Protein AF-A0AAD3HDW8-F1 (afdb_monomer_lite)

Sequence (325 aa):
MPLKMIGFLRASLIMYSSLLLFEATYLYNNRYEEQATNTLLMNQLEFVHITKTGGSAIEKVGAQHGILWGSCHWSNFTKLAAKIGLSKVGFGVGCNTPDFEYYNPKHILRSPWHNPPKFLKKYVKNSQNPYTNAELFAVIRNPYARIISEYYCPWAGFQAKYKKDIQRDKDPNDPVNLNLWAQKLVSTVKNATKEYKMRTKNGALTIEQIKSEYILAFNNFINQVEYVFDGDEVVIQHLIHYEDLGKEFDLLMKKFGINATLPSKKDSGVYTDKERKLTYRDLDSKTIKMINDFAQPDFEKFGYRMVEDTFGDEYSLRSTFITEL

Organism: NCBI:txid426638

pLDDT: mean 78.26, std 18.09, range [37.56, 98.62]

Structure (mmCIF, N/CA/C/O backbone):
data_AF-A0AAD3HDW8-F1
#
_entry.id   AF-A0AAD3HDW8-F1
#
loop_
_atom_site.group_PDB
_atom_site.id
_atom_site.type_symbol
_atom_site.label_atom_id
_atom_site.label_alt_id
_atom_site.label_comp_id
_atom_site.label_asym_id
_atom_site.label_entity_id
_atom_site.label_seq_id
_atom_site.pdbx_PDB_ins_code
_atom_site.Cartn_x
_atom_site.Cartn_y
_atom_site.Cartn_z
_atom_site.occupancy
_atom_site.B_iso_or_equiv
_atom_site.auth_seq_id
_atom_site.auth_comp_id
_atom_site.auth_asym_id
_atom_site.auth_atom_id
_atom_site.pdbx_PDB_model_num
ATOM 1 N N . MET A 1 1 ? -30.664 -30.544 80.534 1.00 55.28 1 MET A N 1
ATOM 2 C CA . MET A 1 1 ? -30.058 -29.637 79.529 1.00 55.28 1 MET A CA 1
ATOM 3 C C . MET A 1 1 ? -30.815 -29.797 78.218 1.00 55.28 1 MET A C 1
ATOM 5 O O . MET A 1 1 ? -31.019 -30.938 77.822 1.00 55.28 1 MET A O 1
ATOM 9 N N . PRO A 1 2 ? -31.370 -28.727 77.625 1.00 55.50 2 PRO A N 1
ATOM 10 C CA . PRO A 1 2 ? -32.588 -28.870 76.837 1.00 55.50 2 PRO A CA 1
ATOM 11 C C . PRO A 1 2 ? -32.329 -29.075 75.337 1.00 55.50 2 PRO A C 1
ATOM 13 O O . PRO A 1 2 ? -31.581 -28.326 74.713 1.00 55.50 2 PRO A O 1
ATOM 16 N N . LEU A 1 3 ? -33.082 -30.010 74.741 1.00 52.97 3 LEU A N 1
ATOM 17 C CA . LEU A 1 3 ? -33.224 -30.239 73.292 1.00 52.97 3 LEU A CA 1
ATOM 18 C C . LEU A 1 3 ? -33.563 -28.968 72.478 1.00 52.97 3 LEU A C 1
ATOM 20 O O . LEU A 1 3 ? -33.374 -28.948 71.264 1.00 52.97 3 LEU A O 1
ATOM 24 N N . LYS A 1 4 ? -34.028 -27.888 73.125 1.00 50.09 4 LYS A N 1
ATOM 25 C CA . LYS A 1 4 ? -34.341 -26.602 72.477 1.00 50.09 4 LYS A CA 1
ATOM 26 C C . LYS A 1 4 ? -33.110 -25.873 71.911 1.00 50.09 4 LYS A C 1
ATOM 28 O O . LYS A 1 4 ? -33.265 -25.115 70.960 1.00 50.09 4 LYS A O 1
ATOM 33 N N . MET A 1 5 ? -31.900 -26.126 72.423 1.00 54.38 5 MET A N 1
ATOM 34 C CA . MET A 1 5 ? -30.669 -25.520 71.876 1.00 54.38 5 MET A CA 1
ATOM 35 C C . MET A 1 5 ? -30.268 -26.104 70.511 1.00 54.38 5 MET A C 1
ATOM 37 O O . MET A 1 5 ? -29.708 -25.396 69.677 1.00 54.38 5 MET A O 1
ATOM 41 N N . ILE A 1 6 ? -30.593 -27.375 70.250 1.00 56.94 6 ILE A N 1
ATOM 42 C CA . ILE A 1 6 ? -30.214 -28.069 69.006 1.00 56.94 6 ILE A CA 1
ATOM 43 C C . ILE A 1 6 ? -31.005 -27.518 67.809 1.00 56.94 6 ILE A C 1
ATOM 45 O O . ILE A 1 6 ? -30.457 -27.379 66.717 1.00 56.94 6 ILE A O 1
ATOM 49 N N . GLY A 1 7 ? -32.276 -27.151 68.016 1.00 55.66 7 GLY A N 1
ATOM 50 C CA . GLY A 1 7 ? -33.108 -26.530 66.979 1.00 55.66 7 GLY A CA 1
ATOM 51 C C . GLY A 1 7 ? -32.585 -25.158 66.541 1.00 55.66 7 GLY A C 1
ATOM 52 O O . GLY A 1 7 ? -32.516 -24.884 65.345 1.00 55.66 7 GLY A O 1
ATOM 53 N N . PHE A 1 8 ? -32.139 -24.338 67.497 1.00 58.25 8 PHE A N 1
ATOM 54 C CA . PHE A 1 8 ? -31.555 -23.021 67.218 1.00 58.25 8 PHE A CA 1
ATOM 55 C C . PHE A 1 8 ? -30.226 -23.124 66.461 1.00 58.25 8 PHE A C 1
ATOM 57 O O . PHE A 1 8 ? -30.023 -22.414 65.481 1.00 58.25 8 PHE A O 1
ATOM 64 N N . LEU A 1 9 ? -29.352 -24.059 66.850 1.00 57.09 9 LEU A N 1
ATOM 65 C CA . LEU A 1 9 ? -28.083 -24.288 66.153 1.00 57.09 9 LEU A CA 1
ATOM 66 C C . LEU A 1 9 ? -28.290 -24.773 64.711 1.00 57.09 9 LEU A C 1
ATOM 68 O O . LEU A 1 9 ? -27.578 -24.323 63.818 1.00 57.09 9 LEU A O 1
ATOM 72 N N . ARG A 1 10 ? -29.289 -25.632 64.456 1.00 60.28 10 ARG A N 1
ATOM 73 C CA . ARG A 1 10 ? -29.627 -26.086 63.094 1.00 60.28 10 ARG A CA 1
ATOM 74 C C . ARG A 1 10 ? -30.189 -24.963 62.221 1.00 60.28 10 ARG A C 1
ATOM 76 O O . ARG A 1 10 ? -29.784 -24.852 61.069 1.00 60.28 10 ARG A O 1
ATOM 83 N N . ALA A 1 11 ? -31.075 -24.124 62.758 1.00 61.00 11 ALA A N 1
ATOM 84 C CA . ALA A 1 11 ? -31.624 -22.983 62.023 1.00 61.00 11 ALA A CA 1
ATOM 85 C C . ALA A 1 11 ? -30.538 -21.951 61.671 1.00 61.00 11 ALA A C 1
ATOM 87 O O . ALA A 1 11 ? -30.481 -21.478 60.536 1.00 61.00 11 ALA A O 1
ATOM 88 N N . SER A 1 12 ? -29.625 -21.671 62.608 1.00 64.69 12 SER A N 1
ATOM 89 C CA . SER A 1 12 ? -28.474 -20.803 62.351 1.00 64.69 12 SER A CA 1
ATOM 90 C C . SER A 1 12 ? -27.538 -21.393 61.295 1.00 64.69 12 SER A C 1
ATOM 92 O O . SER A 1 12 ? -27.143 -20.676 60.382 1.00 64.69 12 SER A O 1
ATOM 94 N N . LEU A 1 13 ? -27.230 -22.696 61.345 1.00 65.88 13 LEU A N 1
ATOM 95 C CA . LEU A 1 13 ? -26.360 -23.336 60.348 1.00 65.88 13 LEU A CA 1
ATOM 96 C C . LEU A 1 13 ? -26.944 -23.256 58.926 1.00 65.88 13 LEU A C 1
ATOM 98 O O . LEU A 1 13 ? -26.216 -22.985 57.973 1.00 65.88 13 LEU A O 1
ATOM 102 N N . ILE A 1 14 ? -28.261 -23.450 58.788 1.00 71.00 14 ILE A N 1
ATOM 103 C CA . ILE A 1 14 ? -28.960 -23.364 57.497 1.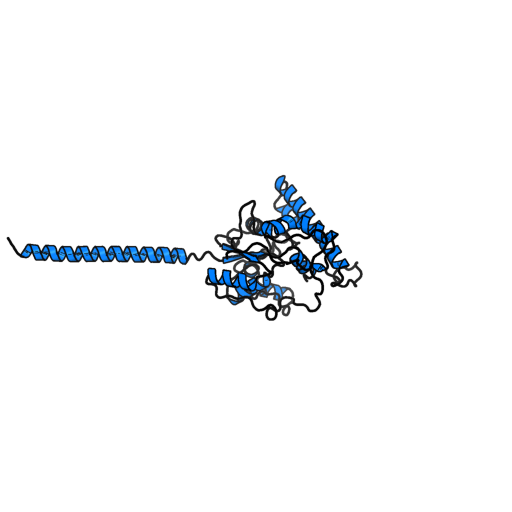00 71.00 14 ILE A CA 1
ATOM 104 C C . ILE A 1 14 ? -28.916 -21.929 56.956 1.00 71.00 14 ILE A C 1
ATOM 106 O O . ILE A 1 14 ? -28.595 -21.737 55.781 1.00 71.00 14 ILE A O 1
ATOM 110 N N . MET A 1 15 ? -29.150 -20.919 57.802 1.00 67.06 15 MET A N 1
ATOM 111 C CA . MET A 1 15 ? -29.029 -19.515 57.389 1.00 67.06 15 MET A CA 1
ATOM 112 C C . MET A 1 15 ? -27.604 -19.155 56.962 1.00 67.06 15 MET A C 1
ATOM 114 O O . MET A 1 15 ? -27.434 -18.573 55.894 1.00 67.06 15 MET A O 1
ATOM 118 N N . TYR A 1 16 ? -26.583 -19.556 57.725 1.00 70.81 16 TYR A N 1
ATOM 119 C CA . TYR A 1 16 ? -25.186 -19.303 57.356 1.00 70.81 16 TYR A CA 1
ATOM 120 C C . TYR A 1 16 ? -24.798 -19.997 56.044 1.00 70.81 16 TYR A C 1
ATOM 122 O O . TYR A 1 16 ? -24.150 -19.385 55.200 1.00 70.81 16 TYR A O 1
ATOM 130 N N . SER A 1 17 ? -25.243 -21.238 55.822 1.00 72.75 17 SER A N 1
ATOM 131 C CA . SER A 1 17 ? -24.981 -21.945 54.559 1.00 72.75 17 SER A CA 1
ATOM 132 C C . SER A 1 17 ? -25.657 -21.280 53.354 1.00 72.75 17 SER A C 1
ATOM 134 O O . SER A 1 17 ? -25.062 -21.197 52.282 1.00 72.75 17 SER A O 1
ATOM 136 N N . SER A 1 18 ? -26.866 -20.742 53.544 1.00 72.75 18 SER A N 1
ATOM 137 C CA . SER A 1 18 ? -27.616 -20.047 52.492 1.00 72.75 18 SER A CA 1
ATOM 138 C C . SER A 1 18 ? -26.984 -18.697 52.149 1.00 72.75 18 SER A C 1
ATOM 140 O O . SER A 1 18 ? -26.923 -18.331 50.978 1.00 72.75 18 SER A O 1
ATOM 142 N N . LEU A 1 19 ? -26.463 -17.981 53.153 1.00 78.00 19 LEU A N 1
ATOM 143 C CA . LEU A 1 19 ? -25.766 -16.710 52.960 1.00 78.00 19 LEU A CA 1
ATOM 144 C C . LEU A 1 19 ? -24.450 -16.902 52.188 1.00 78.00 19 LEU A C 1
ATOM 146 O O . LEU A 1 19 ? -24.184 -16.172 51.240 1.00 78.00 19 LEU A O 1
ATOM 150 N N . LEU A 1 20 ? -23.679 -17.941 52.532 1.00 78.12 20 LEU A N 1
ATOM 151 C CA . LEU A 1 20 ? -22.437 -18.286 51.832 1.00 78.12 20 LEU A CA 1
ATOM 152 C C . LEU A 1 20 ? -22.683 -18.710 50.378 1.00 78.12 20 LEU A C 1
ATOM 154 O O . LEU A 1 20 ? -21.920 -18.336 49.491 1.00 78.12 20 LEU A O 1
ATOM 158 N N . LEU A 1 21 ? -23.757 -19.463 50.113 1.00 76.88 21 LEU A N 1
ATOM 159 C CA . LEU A 1 21 ? -24.156 -19.816 48.747 1.00 76.88 21 LEU A CA 1
ATOM 160 C C . LEU A 1 21 ? -24.576 -18.581 47.943 1.00 76.88 21 LEU A C 1
ATOM 162 O O . LEU A 1 21 ? -24.207 -18.465 46.774 1.00 76.88 21 LEU A O 1
ATOM 166 N N . PHE A 1 22 ? -25.304 -17.647 48.559 1.00 79.88 22 PHE A N 1
ATOM 167 C CA . PHE A 1 22 ? -25.700 -16.398 47.911 1.00 79.88 22 PHE A CA 1
ATOM 168 C C . PHE A 1 22 ? -24.485 -15.523 47.574 1.00 79.88 22 PHE A C 1
ATOM 170 O O . PHE A 1 22 ? -24.353 -15.096 46.430 1.00 79.88 22 PHE A O 1
ATOM 177 N N . GLU A 1 23 ? -23.558 -15.325 48.516 1.00 80.38 23 GLU A N 1
ATOM 178 C CA . GLU A 1 23 ? -22.317 -14.575 48.277 1.00 80.38 23 GLU A CA 1
ATOM 179 C C . GLU A 1 23 ? -21.440 -15.237 47.208 1.00 80.38 23 GLU A C 1
ATOM 181 O O . GLU A 1 23 ? -20.950 -14.555 46.310 1.00 80.38 23 GLU A O 1
ATOM 186 N N . ALA A 1 24 ? -21.285 -16.564 47.242 1.00 77.12 24 ALA A N 1
ATOM 187 C CA . ALA A 1 24 ? -20.518 -17.290 46.233 1.00 77.12 24 ALA A CA 1
ATOM 188 C C . ALA A 1 24 ? -21.143 -17.169 44.833 1.00 77.12 24 ALA A C 1
ATOM 190 O O . ALA A 1 24 ? -20.424 -16.957 43.858 1.00 77.12 24 ALA A O 1
ATOM 191 N N . THR A 1 25 ? -22.474 -17.249 44.733 1.00 75.94 25 THR A N 1
ATOM 192 C CA . THR A 1 25 ? -23.201 -17.096 43.460 1.00 75.94 25 THR A CA 1
ATOM 193 C C . THR A 1 25 ? -23.122 -15.657 42.948 1.00 75.94 25 THR A C 1
ATOM 195 O O . THR A 1 25 ? -22.894 -15.438 41.762 1.00 75.94 25 THR A O 1
ATOM 198 N N . TYR A 1 26 ? -23.242 -14.670 43.838 1.00 73.94 26 TYR A N 1
ATOM 199 C CA . TYR A 1 26 ? -23.108 -13.250 43.511 1.00 73.94 26 TYR A CA 1
ATOM 200 C C . TYR A 1 26 ? -21.696 -12.909 43.012 1.00 73.94 26 TYR A C 1
ATOM 202 O O . TYR A 1 26 ? -21.540 -12.276 41.970 1.00 73.94 26 TYR A O 1
ATOM 210 N N . LEU A 1 27 ? -20.655 -13.392 43.698 1.00 74.50 27 LEU A N 1
ATOM 211 C CA . LEU A 1 27 ? -19.263 -13.207 43.280 1.00 74.50 27 LEU A CA 1
ATOM 212 C C . LEU A 1 27 ? -18.941 -13.948 41.977 1.00 74.50 27 LEU A C 1
ATOM 214 O O . LEU A 1 27 ? -18.169 -13.435 41.169 1.00 74.50 27 LEU A O 1
ATOM 218 N N . TYR A 1 28 ? -19.514 -15.135 41.765 1.00 71.94 28 TYR A N 1
ATOM 219 C CA . TYR A 1 28 ? -19.362 -15.882 40.517 1.00 71.94 28 TYR A CA 1
ATOM 220 C C . TYR A 1 28 ? -19.999 -15.136 39.340 1.00 71.94 28 TYR A C 1
ATOM 222 O O . TYR A 1 28 ? -19.337 -14.935 38.325 1.00 71.94 28 TYR A O 1
ATOM 230 N N . ASN A 1 29 ? -21.235 -14.655 39.503 1.00 71.12 29 ASN A N 1
ATOM 231 C CA . ASN A 1 29 ? -21.948 -13.906 38.469 1.00 71.12 29 ASN A CA 1
ATOM 232 C C . ASN A 1 29 ? -21.262 -12.573 38.147 1.00 71.12 29 ASN A C 1
ATOM 234 O O . ASN A 1 29 ? -21.059 -12.288 36.973 1.00 71.12 29 ASN A O 1
ATOM 238 N N . ASN A 1 30 ? -20.806 -11.812 39.150 1.00 69.00 30 ASN A N 1
ATOM 239 C CA . ASN A 1 30 ? -20.069 -10.564 38.911 1.00 69.00 30 ASN A CA 1
ATOM 240 C C . ASN A 1 30 ? -18.751 -10.803 38.169 1.00 69.00 30 ASN A C 1
ATOM 242 O O . ASN A 1 30 ? -18.392 -10.027 37.293 1.00 69.00 30 ASN A O 1
ATOM 246 N N . ARG A 1 31 ? -18.035 -11.892 38.477 1.00 66.56 31 ARG A N 1
ATOM 247 C CA . ARG A 1 31 ? -16.787 -12.236 37.781 1.00 66.56 31 ARG A CA 1
ATOM 248 C C . ARG A 1 31 ? -17.048 -12.684 36.338 1.00 66.56 31 ARG A C 1
ATOM 250 O O . ARG A 1 31 ? -16.235 -12.404 35.462 1.00 66.56 31 ARG A O 1
ATOM 257 N N . TYR A 1 32 ? -18.183 -13.340 36.089 1.00 59.75 32 TYR A N 1
ATOM 258 C CA . TYR A 1 32 ? -18.634 -13.711 34.746 1.00 59.75 32 TYR A CA 1
ATOM 259 C C . TYR A 1 32 ? -19.100 -12.494 33.942 1.00 59.75 32 TYR A C 1
ATOM 261 O O . TYR A 1 32 ? -18.787 -12.404 32.762 1.00 59.75 32 TYR A O 1
ATOM 269 N N . GLU A 1 33 ? -19.792 -11.537 34.563 1.00 55.09 33 GLU A N 1
ATOM 270 C CA . GLU A 1 33 ? -20.159 -10.264 33.936 1.00 55.09 33 GLU A CA 1
ATOM 271 C C . GLU A 1 33 ? -18.934 -9.383 33.677 1.00 55.09 33 GLU A C 1
ATOM 273 O O . GLU A 1 33 ? -18.846 -8.785 32.613 1.00 55.09 33 GLU A O 1
ATOM 278 N N . GLU A 1 34 ? -17.949 -9.345 34.577 1.00 52.62 34 GLU A N 1
ATOM 279 C CA . GLU A 1 34 ? -16.675 -8.635 34.389 1.00 52.62 34 GLU A CA 1
ATOM 280 C C . GLU A 1 34 ? -15.809 -9.285 33.295 1.00 52.62 34 GLU A C 1
ATOM 282 O O . GLU A 1 34 ? -15.197 -8.591 32.483 1.00 52.62 34 GLU A O 1
ATOM 287 N N . GLN A 1 35 ? -15.795 -10.621 33.198 1.00 51.00 35 GLN A N 1
ATOM 288 C CA . GLN A 1 35 ? -15.182 -11.315 32.061 1.00 51.00 35 GLN A CA 1
ATOM 289 C C . GLN A 1 35 ? -15.973 -11.100 30.771 1.00 51.00 35 GLN A C 1
ATOM 291 O O . GLN A 1 35 ? -15.364 -10.842 29.740 1.00 51.00 35 GLN A O 1
ATOM 296 N N . ALA A 1 36 ? -17.305 -11.143 30.798 1.00 49.53 36 ALA A N 1
ATOM 297 C CA . ALA A 1 36 ? -18.137 -10.919 29.620 1.00 49.53 36 ALA A CA 1
ATOM 298 C C . ALA A 1 36 ? -18.059 -9.466 29.132 1.00 49.53 36 ALA A C 1
ATOM 300 O O . ALA A 1 36 ? -18.026 -9.249 27.929 1.00 49.53 36 ALA A O 1
ATOM 301 N N . THR A 1 37 ? -17.953 -8.481 30.027 1.00 46.25 37 THR A N 1
ATOM 302 C CA . THR A 1 37 ? -17.751 -7.060 29.690 1.00 46.25 37 THR A CA 1
ATOM 303 C C . THR A 1 37 ? -16.329 -6.778 29.207 1.00 46.25 37 THR A C 1
ATOM 305 O O . THR A 1 37 ? -16.173 -6.035 28.243 1.00 46.25 37 THR A O 1
ATOM 308 N N . ASN A 1 38 ? -15.305 -7.448 29.752 1.00 45.94 38 ASN A N 1
ATOM 309 C CA . ASN A 1 38 ? -13.953 -7.435 29.172 1.00 45.94 38 ASN A CA 1
ATOM 310 C C . ASN A 1 38 ? -13.864 -8.183 27.829 1.00 45.94 38 ASN A C 1
ATOM 312 O O . ASN A 1 38 ? -13.010 -7.860 27.014 1.00 45.94 38 ASN A O 1
ATOM 316 N N . THR A 1 39 ? -14.757 -9.142 27.568 1.00 42.56 39 THR A N 1
ATOM 317 C CA . THR A 1 39 ? -14.875 -9.826 26.266 1.00 42.56 39 THR A CA 1
ATOM 318 C C . THR A 1 39 ? -15.761 -9.037 25.283 1.00 42.56 39 THR A C 1
ATOM 320 O O . THR A 1 39 ? -15.617 -9.183 24.076 1.00 42.56 39 THR A O 1
ATOM 323 N N . LEU A 1 40 ? -16.661 -8.176 25.781 1.00 43.94 40 LEU A N 1
ATOM 324 C CA . LEU A 1 40 ? -17.511 -7.246 25.014 1.00 43.94 40 LEU A CA 1
ATOM 325 C C . LEU A 1 40 ? -16.825 -5.907 24.713 1.00 43.94 40 LEU A C 1
ATOM 327 O O . LEU A 1 40 ? -17.251 -5.214 23.792 1.00 43.94 40 LEU A O 1
ATOM 331 N N . LEU A 1 41 ? -15.713 -5.592 25.382 1.00 47.25 41 LEU A N 1
ATOM 332 C CA . LEU A 1 41 ? -14.613 -4.834 24.780 1.00 47.25 41 LEU A CA 1
ATOM 333 C C . LEU A 1 41 ? -13.925 -5.728 23.733 1.00 47.25 41 LEU A C 1
ATOM 335 O O . LEU A 1 41 ? -12.740 -6.031 23.823 1.00 47.25 41 LEU A O 1
ATOM 339 N N . MET A 1 42 ? -14.684 -6.189 22.735 1.00 50.91 42 MET A N 1
ATOM 340 C CA . MET A 1 42 ? -14.102 -6.657 21.483 1.00 50.91 42 MET A CA 1
ATOM 341 C C . MET A 1 42 ? -13.268 -5.483 20.981 1.00 50.91 42 MET A C 1
ATOM 343 O O . MET A 1 42 ? -13.846 -4.470 20.579 1.00 50.91 42 MET A O 1
ATOM 347 N N . ASN A 1 43 ? -11.939 -5.567 21.076 1.00 58.19 43 ASN A N 1
ATOM 348 C CA . ASN A 1 43 ? -11.069 -4.579 20.454 1.00 58.19 43 ASN A CA 1
ATOM 349 C C . ASN A 1 43 ? -11.529 -4.447 19.004 1.00 58.19 43 ASN A C 1
ATOM 351 O O . ASN A 1 43 ? -11.485 -5.413 18.238 1.00 58.19 43 ASN A O 1
ATOM 355 N N . GLN A 1 44 ? -12.060 -3.276 18.664 1.00 87.62 44 GLN A N 1
ATOM 356 C CA . GLN A 1 44 ? -12.594 -3.011 17.341 1.00 87.62 44 GLN A CA 1
ATOM 357 C C . GLN A 1 44 ? -11.475 -3.275 16.331 1.00 87.62 44 GLN A C 1
ATOM 359 O O . GLN A 1 44 ? -10.386 -2.721 16.465 1.00 87.62 44 GLN A O 1
ATOM 364 N N . LEU A 1 45 ? -11.711 -4.169 15.369 1.00 95.56 45 LEU A N 1
ATOM 365 C CA . LEU A 1 45 ? -10.741 -4.459 14.320 1.00 95.56 45 LEU A CA 1
ATOM 366 C C . LEU A 1 45 ? -10.880 -3.408 13.220 1.00 95.56 45 LEU A C 1
ATOM 368 O O . LEU A 1 45 ? -11.951 -3.281 12.629 1.00 95.56 45 LEU A O 1
ATOM 372 N N . GLU A 1 46 ? -9.800 -2.696 12.912 1.00 96.31 46 GLU A N 1
ATOM 373 C CA . GLU A 1 46 ? -9.805 -1.581 11.966 1.00 96.31 46 GLU A CA 1
ATOM 374 C C . GLU A 1 46 ? -8.813 -1.747 10.822 1.00 96.31 46 GLU A C 1
ATOM 376 O O . GLU A 1 46 ? -7.656 -2.135 11.002 1.00 96.31 46 GLU A O 1
ATOM 381 N N . PHE A 1 47 ? -9.269 -1.415 9.615 1.00 97.06 47 PHE A N 1
ATOM 382 C CA . PHE A 1 47 ? -8.483 -1.587 8.400 1.00 97.06 47 PHE A CA 1
ATOM 383 C C . PHE A 1 47 ? -7.715 -0.319 8.025 1.00 97.06 47 PHE A C 1
ATOM 385 O O . PHE 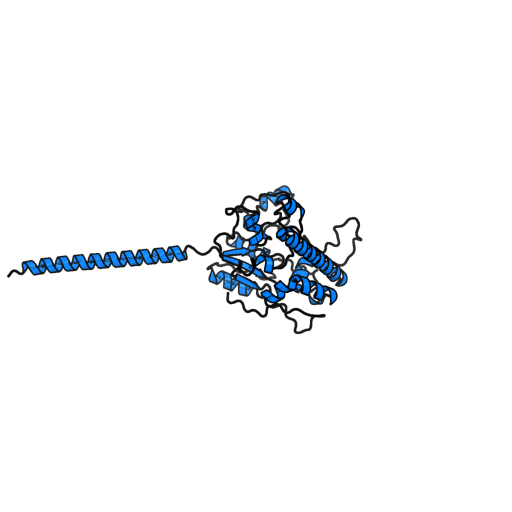A 1 47 ? -8.303 0.716 7.694 1.00 97.06 47 PHE A O 1
ATOM 392 N N . VAL A 1 48 ? -6.389 -0.429 7.948 1.00 95.81 48 VAL A N 1
ATOM 393 C CA . VAL A 1 48 ? -5.522 0.612 7.389 1.00 95.81 48 VAL A CA 1
ATOM 394 C C . VAL A 1 48 ? -5.314 0.361 5.892 1.00 95.81 48 VAL A C 1
ATOM 396 O O . VAL A 1 48 ? -4.616 -0.569 5.478 1.00 95.81 48 VAL A O 1
ATOM 399 N N . HIS A 1 49 ? -5.885 1.227 5.050 1.00 94.06 49 HIS A N 1
ATOM 400 C CA . HIS A 1 49 ? -5.858 1.056 3.595 1.00 94.06 49 HIS A CA 1
ATOM 401 C C . HIS A 1 49 ? -4.539 1.528 2.963 1.00 94.06 49 HIS A C 1
ATOM 403 O O . HIS A 1 49 ? -4.442 2.611 2.369 1.00 94.06 49 HIS A O 1
ATOM 409 N N . ILE A 1 50 ? -3.546 0.639 2.975 1.00 94.19 50 ILE A N 1
ATOM 410 C CA . ILE A 1 50 ? -2.331 0.776 2.168 1.00 94.19 50 ILE A CA 1
ATOM 411 C C . ILE A 1 50 ? -2.684 0.667 0.681 1.00 94.19 50 ILE A C 1
ATOM 413 O O . ILE A 1 50 ? -3.339 -0.255 0.200 1.00 94.19 50 ILE A O 1
ATOM 417 N N . THR A 1 51 ? -2.248 1.637 -0.099 1.00 91.12 51 THR A N 1
ATOM 418 C CA . THR A 1 51 ? -2.545 1.694 -1.529 1.00 91.12 51 THR A CA 1
ATOM 419 C C . THR A 1 51 ? -1.913 0.527 -2.290 1.00 91.12 51 THR A C 1
ATOM 421 O O . THR A 1 51 ? -0.777 0.116 -2.038 1.00 91.12 51 THR A O 1
ATOM 424 N N . LYS A 1 52 ? -2.643 0.020 -3.292 1.00 91.50 52 LYS A N 1
ATOM 425 C CA . LYS A 1 52 ? -2.201 -1.066 -4.196 1.00 91.50 52 LYS A CA 1
ATOM 426 C C . LYS A 1 52 ? -1.983 -2.425 -3.543 1.00 91.50 52 LYS A C 1
ATOM 428 O O . LYS A 1 52 ? -1.372 -3.305 -4.153 1.00 91.50 52 LYS A O 1
ATOM 433 N N . THR A 1 53 ? -2.598 -2.638 -2.388 1.00 93.44 53 THR A N 1
ATOM 434 C CA . THR A 1 53 ? -2.610 -3.926 -1.684 1.00 93.44 53 THR A CA 1
ATOM 435 C C . THR A 1 53 ? -4.008 -4.555 -1.636 1.00 93.44 53 THR A C 1
ATOM 437 O O . THR A 1 53 ? -4.283 -5.431 -0.834 1.00 93.44 53 THR A O 1
ATOM 440 N N . GLY A 1 54 ? -4.918 -4.148 -2.530 1.00 89.56 54 GLY A N 1
ATOM 441 C CA . GLY A 1 54 ? -6.258 -4.745 -2.627 1.00 89.56 54 GLY A CA 1
ATOM 442 C C . GLY A 1 54 ? -7.284 -4.205 -1.631 1.00 89.56 54 GLY A C 1
ATOM 443 O O . GLY A 1 54 ? -8.361 -4.783 -1.523 1.00 89.56 54 GLY A O 1
ATOM 444 N N . GLY A 1 55 ? -7.003 -3.087 -0.954 1.00 90.75 55 GLY A N 1
ATOM 445 C CA . GLY A 1 55 ? -7.878 -2.557 0.094 1.00 90.75 55 GLY A CA 1
ATOM 446 C C . GLY A 1 55 ? -9.322 -2.281 -0.331 1.00 90.75 55 GLY A C 1
ATOM 447 O O . GLY A 1 55 ? -10.220 -2.526 0.460 1.00 90.75 55 GLY A O 1
ATOM 448 N N . SER A 1 56 ? -9.601 -1.927 -1.591 1.00 87.38 56 SER A N 1
ATOM 449 C CA . SER A 1 56 ? -10.995 -1.788 -2.056 1.00 87.38 56 SER A CA 1
ATOM 450 C C . SER A 1 56 ? -11.814 -3.083 -1.961 1.00 87.38 56 SER A C 1
ATOM 452 O O . SER A 1 56 ? -13.031 -3.018 -1.817 1.00 87.38 56 SER A O 1
ATOM 454 N N . ALA A 1 57 ? -11.180 -4.258 -2.048 1.00 89.25 57 ALA A N 1
ATOM 455 C CA . ALA A 1 57 ? -11.867 -5.532 -1.839 1.00 89.25 57 ALA A CA 1
ATOM 456 C C . ALA A 1 57 ? -12.211 -5.745 -0.356 1.00 89.25 57 ALA A C 1
ATOM 458 O O . ALA A 1 57 ? -13.320 -6.178 -0.054 1.00 89.25 57 ALA A O 1
ATOM 459 N N . ILE A 1 58 ? -11.291 -5.380 0.544 1.00 93.69 58 ILE A N 1
ATOM 460 C CA . ILE A 1 58 ? -11.487 -5.422 2.001 1.00 93.69 58 ILE A CA 1
ATOM 461 C C . ILE A 1 58 ? -12.618 -4.476 2.410 1.00 93.69 58 ILE A C 1
ATOM 463 O O . ILE A 1 58 ? -13.569 -4.894 3.060 1.00 93.69 58 ILE A O 1
ATOM 467 N N . GLU A 1 59 ? -12.569 -3.224 1.951 1.00 92.25 59 GLU A N 1
ATOM 468 C CA . GLU A 1 59 ? -13.598 -2.213 2.219 1.00 92.25 59 GLU A CA 1
ATOM 469 C C . GLU A 1 59 ? -14.975 -2.658 1.712 1.00 92.25 59 GLU A C 1
ATOM 471 O O . GLU A 1 59 ? -15.972 -2.500 2.411 1.00 92.25 59 GLU A O 1
ATOM 476 N N . LYS A 1 60 ? -15.037 -3.264 0.516 1.00 88.88 60 LYS A N 1
ATOM 477 C CA . LYS A 1 60 ? -16.290 -3.777 -0.053 1.00 88.88 60 LYS A CA 1
ATOM 478 C C . LYS A 1 60 ? -16.885 -4.909 0.780 1.00 88.88 60 LYS A C 1
ATOM 480 O O . LYS A 1 60 ? -18.097 -4.939 0.979 1.00 88.88 60 LYS A O 1
ATOM 485 N N . VAL A 1 61 ? -16.056 -5.837 1.252 1.00 91.44 61 VAL A N 1
ATOM 486 C CA . VAL A 1 61 ? -16.516 -6.935 2.109 1.00 91.44 61 VAL A CA 1
ATOM 487 C C . VAL A 1 61 ? -16.946 -6.428 3.482 1.00 91.44 61 VAL A C 1
ATOM 489 O O . VAL A 1 61 ? -17.994 -6.856 3.960 1.00 91.44 61 VAL A O 1
ATOM 492 N N . GLY A 1 62 ? -16.220 -5.476 4.075 1.00 91.62 62 GLY A N 1
ATOM 493 C CA . GLY A 1 62 ? -16.647 -4.811 5.310 1.00 91.62 62 GLY A CA 1
ATOM 494 C C . GLY A 1 62 ? -18.027 -4.170 5.151 1.00 91.62 62 GLY A C 1
ATOM 495 O O . GLY A 1 62 ? -18.950 -4.486 5.900 1.00 91.62 62 GLY A O 1
ATOM 496 N N . ALA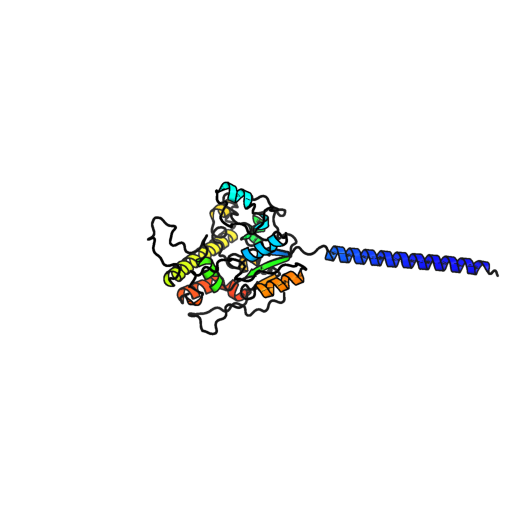 A 1 63 ? -18.215 -3.384 4.086 1.00 88.81 63 ALA A N 1
ATOM 497 C CA . ALA A 1 63 ? -19.482 -2.723 3.779 1.00 88.81 63 ALA A CA 1
ATOM 498 C C . ALA A 1 63 ? -20.664 -3.700 3.649 1.00 88.81 63 ALA A C 1
ATOM 500 O O . ALA A 1 63 ? -21.759 -3.418 4.133 1.00 88.81 63 ALA A O 1
ATOM 501 N N . GLN A 1 64 ? -20.448 -4.860 3.018 1.00 88.50 64 GLN A N 1
ATOM 502 C CA . GLN A 1 64 ? -21.465 -5.911 2.871 1.00 88.50 64 GLN A CA 1
ATOM 503 C C . GLN A 1 64 ? -21.924 -6.502 4.211 1.00 88.50 64 GLN A C 1
ATOM 505 O O . GLN A 1 64 ? -23.043 -7.000 4.295 1.00 88.50 64 GLN A O 1
ATOM 510 N N . HIS A 1 65 ? -21.086 -6.414 5.244 1.00 89.69 65 HIS A N 1
ATOM 511 C CA . HIS A 1 65 ? -21.365 -6.903 6.595 1.00 89.69 65 HIS A CA 1
ATOM 512 C C . HIS A 1 65 ? -21.650 -5.761 7.582 1.00 89.69 65 HIS A C 1
ATOM 514 O O . HIS A 1 65 ? -21.671 -5.981 8.789 1.00 89.69 65 HIS A O 1
ATOM 520 N N . GLY A 1 66 ? -21.881 -4.539 7.085 1.00 88.06 66 GLY A N 1
ATOM 521 C CA . GLY A 1 66 ? -22.183 -3.376 7.921 1.00 88.06 66 GLY A CA 1
ATOM 522 C C . GLY A 1 66 ? -20.990 -2.835 8.715 1.00 88.06 66 GLY A C 1
ATOM 523 O O . GLY A 1 66 ? -21.193 -2.052 9.637 1.00 88.06 66 GLY A O 1
ATOM 524 N N . ILE A 1 67 ? -19.763 -3.227 8.364 1.00 91.25 67 ILE A N 1
ATOM 525 C CA . ILE A 1 67 ? -18.530 -2.747 8.990 1.00 91.25 67 ILE A CA 1
ATOM 526 C C . ILE A 1 67 ? -17.972 -1.591 8.159 1.00 91.25 67 ILE A C 1
ATOM 528 O O . ILE A 1 67 ? -17.773 -1.710 6.946 1.00 91.25 67 ILE A O 1
ATOM 532 N N . LEU A 1 68 ? -17.716 -0.459 8.810 1.00 91.69 68 LEU A N 1
ATOM 533 C CA . LEU A 1 68 ? -17.043 0.671 8.183 1.00 91.69 68 LEU A CA 1
ATOM 534 C C . LEU A 1 68 ? -15.538 0.461 8.312 1.00 91.69 68 LEU A C 1
ATOM 536 O O . LEU A 1 68 ? -15.023 0.405 9.415 1.00 91.69 68 LEU A O 1
ATOM 540 N N . TRP A 1 69 ? -14.856 0.342 7.177 1.00 93.69 69 TRP A N 1
ATOM 541 C CA . TRP A 1 69 ? -13.403 0.241 7.098 1.00 93.69 69 TRP A CA 1
ATOM 542 C C . TRP A 1 69 ? -12.856 1.191 6.041 1.00 93.69 69 TRP A C 1
ATOM 544 O O . TRP A 1 69 ? -13.483 1.410 4.998 1.00 93.69 69 TRP A O 1
ATOM 554 N N . GLY A 1 70 ? -11.657 1.726 6.282 1.00 90.88 70 GLY A N 1
ATOM 555 C CA . GLY A 1 70 ? -10.955 2.576 5.324 1.00 90.88 70 GLY A CA 1
ATOM 556 C C . GLY A 1 70 ? -11.835 3.724 4.819 1.00 90.88 70 GLY A C 1
ATOM 557 O O . GLY A 1 70 ? -12.383 4.505 5.592 1.00 90.88 70 GLY A O 1
ATOM 558 N N . SER A 1 71 ? -11.999 3.838 3.504 1.00 87.38 71 SER A N 1
ATOM 559 C CA . SER A 1 71 ? -12.761 4.911 2.858 1.00 87.38 71 SER A CA 1
ATOM 560 C C . SER A 1 71 ? -14.217 5.021 3.320 1.00 87.38 71 SER A C 1
ATOM 562 O O . SER A 1 71 ? -14.784 6.113 3.212 1.00 87.38 71 SER A O 1
ATOM 564 N N . CYS A 1 72 ? -14.803 3.957 3.879 1.00 88.19 72 CYS A N 1
ATOM 565 C CA . CYS A 1 72 ? -16.171 3.950 4.393 1.00 88.19 72 CYS A CA 1
ATOM 566 C C . CYS A 1 72 ? -16.401 4.877 5.586 1.00 88.19 72 CYS A C 1
ATOM 568 O O . CYS A 1 72 ? -17.522 5.360 5.728 1.00 88.19 72 CYS A O 1
ATOM 570 N N . HIS A 1 73 ? -15.373 5.190 6.381 1.00 88.25 73 HIS A N 1
ATOM 571 C CA . HIS A 1 73 ? -15.534 6.143 7.483 1.00 88.25 73 HIS A CA 1
ATOM 572 C C . HIS A 1 73 ? -15.785 7.576 6.993 1.00 88.25 73 HIS A C 1
ATOM 574 O O . HIS A 1 73 ? -16.458 8.382 7.624 1.00 88.25 73 HIS A O 1
ATOM 580 N N . TRP A 1 74 ? -15.243 7.924 5.824 1.00 80.00 74 TRP A N 1
ATOM 581 C CA . TRP A 1 74 ? -15.244 9.308 5.343 1.00 80.00 74 TRP A CA 1
ATOM 582 C C . TRP A 1 74 ? -16.124 9.532 4.119 1.00 80.00 74 TRP A C 1
ATOM 584 O O . TRP A 1 74 ? -16.476 10.669 3.823 1.00 80.00 74 TRP A O 1
ATOM 594 N N . SER A 1 75 ? -16.458 8.495 3.355 1.00 70.31 75 SER A N 1
ATOM 595 C CA . SER A 1 75 ? -17.022 8.686 2.018 1.00 70.31 75 SER A CA 1
ATOM 596 C C . SER A 1 75 ? -18.543 8.573 1.998 1.00 70.31 75 SER A C 1
ATOM 598 O O . SER A 1 75 ? -19.109 7.495 2.145 1.00 70.31 75 SER A O 1
ATOM 600 N N . ASN A 1 76 ? -19.215 9.689 1.695 1.00 64.69 76 ASN A N 1
ATOM 601 C CA . ASN A 1 76 ? -20.613 9.696 1.261 1.00 64.69 76 ASN A CA 1
ATOM 602 C C . ASN A 1 76 ? -20.662 9.670 -0.280 1.00 64.69 76 ASN A C 1
ATOM 604 O O . ASN A 1 76 ? -20.790 10.709 -0.941 1.00 64.69 76 ASN A O 1
ATOM 608 N N . PHE A 1 77 ? -20.482 8.482 -0.868 1.00 56.50 77 PHE A N 1
ATOM 609 C CA . PHE A 1 77 ? -20.373 8.328 -2.324 1.00 56.50 77 PHE A CA 1
ATOM 610 C C . PHE A 1 77 ? -21.645 8.754 -3.072 1.00 56.50 77 PHE A C 1
ATOM 612 O O . PHE A 1 77 ? -21.547 9.220 -4.206 1.00 56.50 77 PHE A O 1
ATOM 619 N N . THR A 1 78 ? -22.822 8.684 -2.441 1.00 51.91 78 THR A N 1
ATOM 620 C CA . THR A 1 78 ? -24.098 9.100 -3.046 1.00 51.91 78 THR A CA 1
ATOM 621 C C . THR A 1 78 ? -24.172 10.613 -3.263 1.00 51.91 78 THR A C 1
ATOM 623 O O . THR A 1 78 ? -24.564 11.049 -4.346 1.00 51.91 78 THR A O 1
ATOM 626 N N . LYS A 1 79 ? -23.704 11.439 -2.314 1.00 53.09 79 LYS A N 1
ATOM 627 C CA . LYS A 1 79 ? -23.611 12.902 -2.509 1.00 53.09 79 LYS A CA 1
ATOM 628 C C . LYS A 1 79 ? -22.536 13.300 -3.524 1.00 53.09 79 LYS A C 1
ATOM 630 O O . LYS A 1 79 ? -22.749 14.229 -4.304 1.00 53.09 79 LYS A O 1
ATOM 635 N N . LEU A 1 80 ? -21.389 12.614 -3.533 1.00 52.12 80 LEU A N 1
ATOM 636 C CA . LEU A 1 80 ? -20.295 12.915 -4.463 1.00 52.12 80 LEU A CA 1
ATOM 637 C C . LEU A 1 80 ? -20.663 12.552 -5.910 1.00 52.12 80 LEU A C 1
ATOM 639 O O . LEU A 1 80 ? -20.490 13.387 -6.795 1.00 52.12 80 LEU A O 1
ATOM 643 N N . ALA A 1 81 ? -21.230 11.362 -6.138 1.00 51.31 81 ALA A N 1
ATOM 644 C CA . ALA A 1 81 ? -21.675 10.895 -7.453 1.00 51.31 81 ALA A CA 1
ATOM 645 C C . ALA A 1 81 ? -22.801 11.766 -8.034 1.00 51.31 81 ALA A C 1
ATOM 647 O O . ALA A 1 81 ? -22.760 12.113 -9.217 1.00 51.31 81 ALA A O 1
ATOM 648 N N . ALA A 1 82 ? -23.755 12.190 -7.195 1.00 52.56 82 ALA A N 1
ATOM 649 C CA . ALA A 1 82 ? -24.818 13.114 -7.589 1.00 52.56 82 ALA A CA 1
ATOM 650 C C . ALA A 1 82 ? -24.274 14.495 -8.000 1.00 52.56 82 ALA A C 1
ATOM 652 O O . ALA A 1 82 ? -24.753 15.087 -8.964 1.00 52.56 82 ALA A O 1
ATOM 653 N N . LYS A 1 83 ? -23.236 14.998 -7.316 1.00 51.53 83 LYS A N 1
ATOM 654 C CA . LYS A 1 83 ? -22.655 16.326 -7.574 1.00 51.53 83 LYS A CA 1
ATOM 655 C C . LYS A 1 83 ? -21.826 16.407 -8.861 1.00 51.53 83 LYS A C 1
ATOM 657 O O . LYS A 1 83 ? -21.719 17.482 -9.440 1.00 51.53 83 LYS A O 1
ATOM 662 N N . ILE A 1 84 ? -21.234 15.298 -9.301 1.00 52.38 84 ILE A N 1
ATOM 663 C CA . ILE A 1 84 ? -20.363 15.245 -10.492 1.00 52.38 84 ILE A CA 1
ATOM 664 C C . ILE A 1 84 ? -21.038 14.596 -11.711 1.00 52.38 84 ILE A C 1
ATOM 666 O O . ILE A 1 84 ? -20.369 14.322 -12.703 1.00 52.38 84 ILE A O 1
ATOM 670 N N . GLY A 1 85 ? -22.348 14.324 -11.647 1.00 46.31 85 GLY A N 1
ATOM 671 C CA . GLY A 1 85 ? -23.108 13.722 -12.751 1.00 46.31 85 GLY A CA 1
ATOM 672 C C . GLY A 1 85 ? -22.699 12.283 -13.093 1.00 46.31 85 GLY A C 1
ATOM 673 O O . GLY A 1 85 ? -23.086 11.764 -14.138 1.00 46.31 85 GLY A O 1
ATOM 674 N N . LEU A 1 86 ? -21.927 11.618 -12.227 1.00 48.62 86 LEU A N 1
ATOM 675 C CA . LEU A 1 86 ? -21.437 10.251 -12.422 1.00 48.62 86 LEU A CA 1
ATOM 676 C C . LEU A 1 86 ? -22.370 9.252 -11.732 1.00 48.62 86 LEU A C 1
ATOM 678 O O . LEU A 1 86 ? -21.950 8.464 -10.891 1.00 48.62 86 LEU A O 1
ATOM 682 N N . SER A 1 87 ? -23.650 9.256 -12.107 1.00 38.59 87 SER A N 1
ATOM 683 C CA . SER A 1 87 ? -24.646 8.301 -11.595 1.00 38.59 87 SER A CA 1
ATOM 684 C C . SER A 1 87 ? -24.413 6.849 -12.049 1.00 38.59 87 SER A C 1
ATOM 686 O O . SER A 1 87 ? -25.128 5.955 -11.610 1.00 38.59 87 SER A O 1
ATOM 688 N N . LYS A 1 88 ? -23.426 6.591 -12.922 1.00 37.88 88 LYS A N 1
ATOM 689 C CA . LYS A 1 88 ? -23.211 5.281 -13.567 1.00 37.88 88 LYS A CA 1
ATOM 690 C C . LYS A 1 88 ? -21.820 4.671 -13.421 1.00 37.88 88 LYS A C 1
ATOM 692 O O . LYS A 1 88 ? -21.584 3.601 -13.974 1.00 37.88 88 LYS A O 1
ATOM 697 N N . VAL A 1 89 ? -20.897 5.295 -12.697 1.00 37.56 89 VAL A N 1
ATOM 698 C CA . VAL A 1 89 ? -19.580 4.684 -12.484 1.00 37.56 89 VAL A CA 1
ATOM 699 C C . VAL A 1 89 ? -19.561 4.110 -11.073 1.00 37.56 89 VAL A C 1
ATOM 701 O O . VAL A 1 89 ? -19.792 4.837 -10.111 1.00 37.56 89 VAL A O 1
ATOM 704 N N . GLY A 1 90 ? -19.361 2.794 -10.966 1.00 39.41 90 GLY A N 1
ATOM 705 C CA . GLY A 1 90 ? -19.320 2.029 -9.715 1.00 39.41 90 GLY A CA 1
ATOM 706 C C . GLY A 1 90 ? -18.144 2.439 -8.828 1.00 39.41 90 GLY A C 1
ATOM 707 O O . GLY A 1 90 ? -17.161 1.719 -8.710 1.00 39.41 90 GLY A O 1
ATOM 708 N N . PHE A 1 91 ? -18.240 3.633 -8.252 1.00 49.88 91 PHE A N 1
ATOM 709 C CA . PHE A 1 91 ? -17.209 4.304 -7.464 1.00 49.88 91 PHE A CA 1
ATOM 710 C C . PHE A 1 91 ? -17.258 3.973 -5.974 1.00 49.88 91 PHE A C 1
ATOM 712 O O . PHE A 1 91 ? -16.366 4.379 -5.236 1.00 49.88 91 PHE A O 1
ATOM 719 N N . GLY A 1 92 ? -18.298 3.279 -5.522 1.00 59.16 92 GLY A N 1
ATOM 720 C CA . GLY A 1 92 ? -18.505 3.002 -4.111 1.00 59.16 92 GLY A CA 1
ATOM 721 C C . GLY A 1 92 ? -18.033 1.609 -3.731 1.00 59.16 92 GLY A C 1
ATOM 722 O O . GLY A 1 92 ? -18.423 0.623 -4.351 1.00 59.16 92 GLY A O 1
ATOM 723 N N . VAL A 1 93 ? -17.305 1.525 -2.623 1.00 69.06 93 VAL A N 1
ATOM 724 C CA . VAL A 1 93 ? -17.131 0.290 -1.838 1.00 69.06 93 VAL A CA 1
ATOM 725 C C . VAL A 1 93 ? -18.447 -0.195 -1.199 1.00 69.06 93 VAL A C 1
ATOM 727 O O . VAL A 1 93 ? -18.461 -1.203 -0.516 1.00 69.06 93 VAL A O 1
ATOM 730 N N . GLY A 1 94 ? -19.576 0.476 -1.461 1.00 70.38 94 GLY A N 1
ATOM 731 C CA . GLY A 1 94 ? -20.913 0.087 -0.994 1.00 70.38 94 GLY A CA 1
ATOM 732 C C . GLY A 1 94 ? -21.380 0.815 0.268 1.00 70.38 94 GLY A C 1
ATOM 733 O O . GLY A 1 94 ? -22.509 0.612 0.700 1.00 70.38 94 GLY A O 1
ATOM 734 N N . CYS A 1 95 ? -20.551 1.694 0.832 1.00 75.56 95 CYS A N 1
ATOM 735 C CA . CYS A 1 95 ? -20.870 2.461 2.033 1.00 75.56 95 CYS A CA 1
ATOM 736 C C . CYS A 1 95 ? -21.698 3.713 1.712 1.00 75.56 95 CYS A C 1
ATOM 738 O O . CYS A 1 95 ? -21.291 4.553 0.906 1.00 75.56 95 CYS A O 1
ATOM 740 N N . ASN A 1 96 ? -22.863 3.834 2.358 1.00 70.56 96 ASN A N 1
ATOM 741 C CA . ASN A 1 96 ? -23.815 4.934 2.150 1.00 70.56 96 ASN A CA 1
ATOM 742 C C . ASN A 1 96 ? -23.964 5.855 3.374 1.00 70.56 96 ASN A C 1
ATOM 744 O O . ASN A 1 96 ? -24.521 6.948 3.254 1.00 70.56 96 ASN A O 1
ATOM 748 N N . THR A 1 97 ? -23.457 5.431 4.532 1.00 76.31 97 THR A N 1
ATOM 749 C CA . THR A 1 97 ? -23.594 6.112 5.826 1.00 76.31 97 THR A CA 1
ATOM 750 C C . THR A 1 97 ? -22.230 6.189 6.519 1.00 76.31 97 THR A C 1
ATOM 752 O O . THR A 1 97 ? -21.950 5.354 7.377 1.00 76.31 97 THR A O 1
ATOM 755 N N . PRO A 1 98 ? -21.352 7.130 6.122 1.00 81.81 98 PRO A N 1
ATOM 756 C CA . PRO A 1 98 ? -20.094 7.345 6.833 1.00 81.81 98 PRO A CA 1
ATOM 757 C C . PRO A 1 98 ? -20.353 7.842 8.262 1.00 81.81 98 PRO A C 1
ATOM 759 O O . PRO A 1 98 ? -21.319 8.574 8.495 1.00 81.81 98 PRO A O 1
ATOM 762 N N . ASP A 1 99 ? -19.482 7.467 9.195 1.00 81.56 99 ASP A N 1
ATOM 763 C CA . ASP A 1 99 ? -19.485 7.925 10.590 1.00 81.56 99 ASP A CA 1
ATOM 764 C C . ASP A 1 99 ? -18.860 9.322 10.744 1.00 81.56 99 ASP A C 1
ATOM 766 O O . ASP A 1 99 ? -19.234 10.074 11.648 1.00 81.56 99 ASP A O 1
ATOM 770 N N . PHE A 1 100 ? -17.977 9.723 9.823 1.00 79.94 100 PHE A N 1
ATOM 771 C CA . PHE A 1 100 ? -17.393 11.059 9.793 1.00 79.94 100 PHE A CA 1
ATOM 772 C C . PHE A 1 100 ? -17.906 11.893 8.620 1.00 79.94 100 PHE A C 1
ATOM 774 O O . PHE A 1 100 ? -17.960 11.469 7.463 1.00 79.94 100 PHE A O 1
ATOM 781 N N . GLU A 1 101 ? -18.230 13.156 8.904 1.00 69.44 101 GLU A N 1
ATOM 782 C CA . GLU A 1 101 ? -18.501 14.123 7.849 1.00 69.44 101 GLU A CA 1
ATOM 783 C C . GLU A 1 101 ? -17.235 14.334 7.009 1.00 69.44 101 GLU A C 1
ATOM 785 O O . GLU A 1 101 ? -16.176 14.698 7.532 1.00 69.44 101 GLU A O 1
ATOM 790 N N . TYR A 1 102 ? -17.349 14.120 5.693 1.00 62.91 102 TYR A N 1
ATOM 791 C CA . TYR A 1 102 ? -16.272 14.413 4.753 1.00 62.91 102 TYR A CA 1
ATOM 792 C C . TYR A 1 102 ? -15.984 15.914 4.741 1.00 62.91 102 TYR A C 1
ATOM 794 O O . TYR A 1 102 ? -16.584 16.687 3.988 1.00 62.91 102 TYR A O 1
ATOM 802 N N . TYR A 1 103 ? -15.028 16.340 5.556 1.00 57.31 103 TYR A N 1
ATOM 803 C CA . TYR A 1 103 ? -14.423 17.645 5.395 1.00 57.31 103 TYR A CA 1
ATOM 804 C C . TYR A 1 103 ? -13.444 17.551 4.226 1.00 57.31 103 TYR A C 1
ATOM 806 O O . TYR A 1 103 ? -12.564 16.697 4.222 1.00 57.31 103 TYR A O 1
ATOM 814 N N . ASN A 1 104 ? -13.597 18.416 3.222 1.00 53.00 104 ASN A N 1
ATOM 815 C CA . ASN A 1 104 ? -12.621 18.586 2.148 1.00 53.00 104 ASN A CA 1
ATOM 816 C C . ASN A 1 104 ? -11.660 19.715 2.556 1.00 53.00 104 ASN A C 1
ATOM 818 O O . ASN A 1 104 ? -11.874 20.859 2.132 1.00 53.00 104 ASN A O 1
ATOM 822 N N . PRO A 1 105 ? -10.633 19.475 3.402 1.00 50.66 105 PRO A N 1
ATOM 823 C CA . PRO A 1 105 ? -9.623 20.491 3.619 1.00 50.66 105 PRO A CA 1
ATOM 824 C C . PRO A 1 105 ? -8.967 20.691 2.261 1.00 50.66 105 PRO A C 1
ATOM 826 O O . PRO A 1 105 ? -8.415 19.737 1.717 1.00 50.66 105 PRO A O 1
ATOM 829 N N . LYS A 1 106 ? -9.049 21.912 1.716 1.00 48.59 106 LYS A N 1
ATOM 830 C CA . LYS A 1 106 ? -8.720 22.250 0.319 1.00 48.59 106 LYS A CA 1
ATOM 831 C C . LYS A 1 106 ? -7.413 21.638 -0.224 1.00 48.59 106 LYS A C 1
ATOM 833 O O . LYS A 1 106 ? -7.262 21.574 -1.438 1.00 48.59 106 LYS A O 1
ATOM 838 N N . HIS A 1 107 ? -6.498 21.145 0.618 1.00 50.16 107 HIS A N 1
ATOM 839 C CA . HIS A 1 107 ? -5.219 20.584 0.193 1.00 50.16 107 HIS A CA 1
ATOM 840 C C . HIS A 1 107 ? -4.685 19.361 0.982 1.00 50.16 107 HIS A C 1
ATOM 842 O O . HIS A 1 107 ? -3.686 18.806 0.545 1.00 50.16 107 HIS A O 1
ATOM 848 N N . ILE A 1 108 ? -5.293 18.909 2.095 1.00 48.31 108 ILE A N 1
ATOM 849 C CA . ILE A 1 108 ? -4.548 18.093 3.096 1.00 48.31 108 ILE A CA 1
ATOM 850 C C . ILE A 1 108 ? -4.966 16.614 3.163 1.00 48.31 108 ILE A C 1
ATOM 852 O O . ILE A 1 108 ? -4.154 15.778 3.531 1.00 48.31 108 ILE A O 1
ATOM 856 N N . LEU A 1 109 ? -6.192 16.248 2.783 1.00 55.06 109 LEU A N 1
ATOM 857 C CA . LEU A 1 109 ? -6.706 14.880 2.956 1.00 55.06 109 LEU A CA 1
ATOM 858 C C . LEU A 1 109 ? -7.731 14.554 1.866 1.00 55.06 109 LEU A C 1
ATOM 860 O O . LEU A 1 109 ? -8.904 14.358 2.156 1.00 55.06 109 LEU A O 1
ATOM 864 N N . ARG A 1 110 ? -7.327 14.528 0.588 1.00 62.72 110 ARG A N 1
ATOM 865 C CA . ARG A 1 110 ? -8.262 14.097 -0.476 1.00 62.72 110 ARG A CA 1
ATOM 866 C C . ARG A 1 110 ? -8.739 12.652 -0.277 1.00 62.72 110 ARG A C 1
ATOM 868 O O . ARG A 1 110 ? -9.851 12.329 -0.675 1.00 62.72 110 ARG A O 1
ATOM 875 N N . SER A 1 111 ? -7.902 11.832 0.356 1.00 77.75 111 SER A N 1
ATOM 876 C CA . SER A 1 111 ? -8.175 10.430 0.673 1.00 77.75 111 SER A CA 1
ATOM 877 C C . SER A 1 111 ? -7.613 10.096 2.065 1.00 77.75 111 SER A C 1
ATOM 879 O O . SER A 1 111 ? -6.536 9.503 2.149 1.00 77.75 111 SER A O 1
ATOM 881 N N . PRO A 1 112 ? -8.264 10.514 3.174 1.00 78.94 112 PRO A N 1
ATOM 882 C CA . PRO A 1 112 ? -7.763 10.297 4.538 1.00 78.94 112 PRO A CA 1
ATOM 883 C C . PRO A 1 112 ? -7.430 8.826 4.824 1.00 78.94 112 PRO A C 1
ATOM 885 O O . PRO A 1 112 ? -6.388 8.551 5.413 1.00 78.94 112 PRO A O 1
ATOM 888 N N . TRP A 1 113 ? -8.221 7.895 4.286 1.00 84.56 113 TRP A N 1
ATOM 889 C CA . TRP A 1 113 ? -8.038 6.446 4.421 1.00 84.56 113 TRP A CA 1
ATOM 890 C C . TRP A 1 113 ? -6.711 5.901 3.868 1.00 84.56 113 TRP A C 1
ATOM 892 O O . TRP A 1 113 ? -6.290 4.824 4.272 1.00 84.56 113 TRP A O 1
ATOM 902 N N . HIS A 1 114 ? -6.024 6.624 2.976 1.00 86.81 114 HIS A N 1
ATOM 903 C CA . HIS A 1 114 ? -4.714 6.221 2.449 1.00 86.81 114 HIS A CA 1
ATOM 904 C C . HIS A 1 114 ? -3.529 6.786 3.238 1.00 86.81 114 HIS A C 1
ATOM 906 O O . HIS A 1 114 ? -2.386 6.614 2.814 1.00 86.81 114 HIS A O 1
ATOM 912 N N . ASN A 1 115 ? -3.754 7.467 4.363 1.00 84.50 115 ASN A N 1
ATOM 913 C CA . ASN A 1 115 ? -2.667 8.025 5.162 1.00 84.50 115 ASN A CA 1
ATOM 914 C C . ASN A 1 115 ? -2.198 7.026 6.226 1.00 84.50 115 ASN A C 1
ATOM 916 O O . ASN A 1 115 ? -3.036 6.429 6.906 1.00 84.50 115 ASN A O 1
ATOM 920 N N . PRO A 1 116 ? -0.877 6.898 6.443 1.00 89.50 116 PRO A N 1
ATOM 921 C CA . PRO A 1 116 ? -0.342 6.233 7.620 1.00 89.50 116 PRO A CA 1
ATOM 922 C C . PRO A 1 116 ? -1.004 6.697 8.925 1.00 89.50 116 PRO A C 1
ATOM 924 O O . PRO A 1 116 ? -1.177 7.912 9.096 1.00 89.50 116 PRO A O 1
ATOM 927 N N . PRO A 1 117 ? -1.292 5.793 9.884 1.00 90.94 117 PRO A N 1
ATOM 928 C CA . PRO A 1 117 ? -1.912 6.150 11.164 1.00 90.94 117 PRO A CA 1
ATOM 929 C C . PRO A 1 117 ? -1.183 7.287 11.892 1.00 90.94 117 PRO A C 1
ATOM 931 O O . PRO A 1 117 ? -1.803 8.242 12.369 1.00 90.94 117 PRO A O 1
ATOM 934 N N . LYS A 1 118 ? 0.157 7.256 11.885 1.00 85.56 118 LYS A N 1
ATOM 935 C CA . LYS A 1 118 ? 1.007 8.283 12.508 1.00 85.56 118 LYS A CA 1
ATOM 936 C C . LYS A 1 118 ? 0.875 9.676 11.890 1.00 85.56 118 LYS A C 1
ATOM 938 O O . LYS A 1 118 ? 1.180 10.672 12.550 1.00 85.56 118 LYS A O 1
ATOM 943 N N . PHE A 1 119 ? 0.448 9.759 10.632 1.00 81.62 119 PHE A N 1
ATOM 944 C CA . PHE A 1 119 ? 0.163 11.022 9.961 1.00 81.62 119 PHE A CA 1
ATOM 945 C C . PHE A 1 119 ? -1.295 11.410 10.153 1.00 81.62 119 PHE A C 1
ATOM 947 O O . PHE A 1 119 ? -1.552 12.553 10.514 1.00 81.62 119 PHE A O 1
ATOM 954 N N . LEU A 1 120 ? -2.231 10.468 10.007 1.00 82.44 120 LEU A N 1
ATOM 955 C CA . LEU A 1 120 ? -3.658 10.735 10.171 1.00 82.44 120 LEU A CA 1
ATOM 956 C C . LEU A 1 120 ? -3.960 11.381 11.533 1.00 82.44 120 LEU A C 1
ATOM 958 O O . LEU A 1 120 ? -4.589 12.438 11.562 1.00 82.44 120 LEU A O 1
ATOM 962 N N . LYS A 1 121 ? -3.396 10.845 12.630 1.00 84.56 121 LYS A N 1
ATOM 963 C CA . LYS A 1 121 ? -3.565 11.374 14.001 1.00 84.56 121 LYS A CA 1
ATOM 964 C C . LYS A 1 121 ? -3.162 12.846 14.178 1.00 84.56 121 LYS A C 1
ATOM 966 O O . LYS A 1 121 ? -3.577 13.482 15.137 1.00 84.56 121 LYS A O 1
ATOM 971 N N . LYS A 1 122 ? -2.341 13.397 13.275 1.00 79.19 122 LYS A N 1
ATOM 972 C CA . LYS A 1 122 ? -1.906 14.805 13.308 1.00 79.19 122 LYS A CA 1
ATOM 973 C C . LYS A 1 122 ? -2.894 15.752 12.626 1.00 79.19 122 LYS A C 1
ATOM 975 O O . LYS A 1 122 ? -2.829 16.956 12.858 1.00 79.19 122 LYS A O 1
ATOM 980 N N . TYR A 1 123 ? -3.759 15.232 11.755 1.00 75.12 123 TYR A N 1
ATOM 981 C CA . TYR A 1 123 ? -4.609 16.040 10.877 1.00 75.12 123 TYR A CA 1
ATOM 982 C C . TYR A 1 123 ? -6.105 15.882 11.144 1.00 75.12 123 TYR A C 1
ATOM 984 O O . TYR A 1 123 ? -6.882 16.722 10.691 1.00 75.12 123 TYR A O 1
ATOM 992 N N . VAL A 1 124 ? -6.513 14.839 11.867 1.00 77.25 124 VAL A N 1
ATOM 993 C CA . VAL A 1 124 ? -7.906 14.632 12.277 1.00 77.25 124 VAL A CA 1
ATOM 994 C C . VAL A 1 124 ? -8.036 14.752 13.792 1.00 77.25 124 VAL A C 1
ATOM 996 O O . VAL A 1 124 ? -7.083 14.511 14.530 1.00 77.25 124 VAL A O 1
ATOM 999 N N . LYS A 1 125 ? -9.221 15.142 14.270 1.00 82.62 125 LYS A N 1
ATOM 1000 C CA . LYS A 1 125 ? -9.527 15.107 15.707 1.00 82.62 125 LYS A CA 1
ATOM 1001 C C . LYS A 1 125 ? -9.508 13.654 16.191 1.00 82.62 125 LYS A C 1
ATOM 1003 O O . LYS A 1 125 ? -9.865 12.767 15.424 1.00 82.62 125 LYS A O 1
ATOM 1008 N N . ASN A 1 126 ? -9.200 13.410 17.467 1.00 83.25 126 ASN A N 1
ATOM 1009 C CA . ASN A 1 126 ? -9.260 12.053 18.038 1.00 83.25 126 ASN A CA 1
ATOM 1010 C C . ASN A 1 126 ? -10.634 11.394 17.822 1.00 83.25 126 ASN A C 1
ATOM 1012 O O . ASN A 1 126 ? -10.703 10.227 17.465 1.00 83.25 126 ASN A O 1
ATOM 1016 N N . SER A 1 127 ? -11.721 12.167 17.921 1.00 83.00 127 SER A N 1
ATOM 1017 C CA . SER A 1 127 ? -13.091 11.702 17.649 1.00 83.00 127 SER A CA 1
ATOM 1018 C C . SER A 1 127 ? -13.386 11.396 16.171 1.00 83.00 127 SER A C 1
ATOM 1020 O O . SER A 1 127 ? -14.508 11.038 15.847 1.00 83.00 127 SER A O 1
ATOM 1022 N N . GLN A 1 128 ? -12.428 11.628 15.270 1.00 82.94 128 GLN A N 1
ATOM 1023 C CA . GLN A 1 128 ? -12.502 11.383 13.823 1.00 82.94 128 GLN A CA 1
ATOM 1024 C C . GLN A 1 128 ? -11.386 10.439 13.343 1.00 82.94 128 GLN A C 1
ATOM 1026 O O . GLN A 1 128 ? -11.149 10.315 12.139 1.00 82.94 128 GLN A O 1
ATOM 1031 N N . ASN A 1 129 ? -10.645 9.837 14.277 1.00 88.69 129 ASN A N 1
ATOM 1032 C CA . ASN A 1 129 ? -9.600 8.872 13.983 1.00 88.69 129 ASN A CA 1
ATOM 1033 C C . ASN A 1 129 ? -10.129 7.463 14.286 1.00 88.69 129 ASN A C 1
ATOM 1035 O O . ASN A 1 129 ? -10.184 7.112 15.470 1.00 88.69 129 ASN A O 1
ATOM 1039 N N . PRO A 1 130 ? -10.474 6.656 13.264 1.00 90.38 130 PRO A N 1
ATOM 1040 C CA . PRO A 1 130 ? -11.035 5.323 13.480 1.00 90.38 130 PRO A CA 1
ATOM 1041 C C . PRO A 1 130 ? -10.040 4.382 14.162 1.00 90.38 130 PRO A C 1
ATOM 1043 O O . PRO A 1 130 ? -10.434 3.436 14.819 1.00 90.38 130 PRO A O 1
ATOM 1046 N N . TYR A 1 131 ? -8.741 4.683 14.098 1.00 92.56 131 TYR A N 1
ATOM 1047 C CA . TYR A 1 131 ? -7.689 3.849 14.678 1.00 92.56 131 TYR A CA 1
ATOM 1048 C C . TYR A 1 131 ? -7.516 4.024 16.199 1.00 92.56 131 TYR A C 1
ATOM 1050 O O . TYR A 1 131 ? -6.577 3.487 16.781 1.00 92.56 131 TYR A O 1
ATOM 1058 N N . THR A 1 132 ? -8.350 4.837 16.851 1.00 89.56 132 THR A N 1
ATOM 1059 C CA . THR A 1 132 ? -8.240 5.098 18.294 1.00 89.56 132 THR A CA 1
ATOM 1060 C C . THR A 1 132 ? -8.861 3.945 19.077 1.00 89.56 132 THR A C 1
ATOM 1062 O O . THR A 1 132 ? -10.048 3.690 18.923 1.00 89.56 132 THR A O 1
ATOM 1065 N N . ASN A 1 133 ? -8.088 3.305 19.963 1.00 89.06 133 ASN A N 1
ATOM 1066 C CA . ASN A 1 133 ? -8.526 2.153 20.773 1.00 89.06 133 ASN A CA 1
ATOM 1067 C C . ASN A 1 133 ? -8.994 0.944 19.936 1.00 89.06 133 ASN A C 1
ATOM 1069 O O . ASN A 1 133 ? -9.890 0.213 20.350 1.00 89.06 133 ASN A O 1
ATOM 1073 N N . ALA A 1 134 ? -8.384 0.749 18.766 1.00 92.44 134 ALA A N 1
ATOM 1074 C CA . ALA A 1 134 ? -8.678 -0.340 17.845 1.00 92.44 134 ALA A CA 1
ATOM 1075 C C . ALA A 1 134 ? -7.441 -1.223 17.633 1.00 92.44 134 ALA A C 1
ATOM 1077 O O . ALA A 1 134 ? -6.310 -0.730 17.653 1.00 92.44 134 ALA A O 1
ATOM 1078 N N . GLU A 1 135 ? -7.657 -2.512 17.377 1.00 95.38 135 GLU A N 1
ATOM 1079 C CA . GLU A 1 135 ? -6.622 -3.368 16.801 1.00 95.38 135 GLU A CA 1
ATOM 1080 C C . GLU A 1 135 ? -6.587 -3.148 15.294 1.00 95.38 135 GLU A C 1
ATOM 1082 O O . GLU A 1 135 ? -7.615 -3.182 14.620 1.00 95.38 135 GLU A O 1
ATOM 1087 N N . LEU A 1 136 ? -5.402 -2.892 14.750 1.00 96.75 136 LEU A N 1
ATOM 1088 C CA . LEU A 1 136 ? -5.254 -2.519 13.354 1.00 96.75 136 LEU A CA 1
ATOM 1089 C C . LEU A 1 136 ? -4.780 -3.702 12.526 1.00 96.75 136 LEU A C 1
ATOM 1091 O O . LEU A 1 136 ? -3.862 -4.435 12.913 1.00 96.75 136 LEU A O 1
ATOM 1095 N N . PHE A 1 137 ? -5.340 -3.810 11.327 1.00 97.81 137 PHE A N 1
ATOM 1096 C CA . PHE A 1 137 ? -4.829 -4.695 10.298 1.00 97.81 137 PHE A CA 1
ATOM 1097 C C . PHE A 1 137 ? -4.599 -3.976 8.974 1.00 97.81 137 PHE A C 1
ATOM 1099 O O . PHE A 1 137 ? -5.242 -2.975 8.650 1.00 97.81 137 PHE A O 1
ATOM 1106 N N . ALA A 1 138 ? -3.668 -4.499 8.183 1.00 97.62 138 ALA A N 1
ATOM 1107 C CA . ALA A 1 138 ? -3.406 -4.014 6.836 1.00 97.62 138 ALA A CA 1
ATOM 1108 C C . ALA A 1 138 ? -3.005 -5.150 5.907 1.00 97.62 138 ALA A C 1
ATOM 1110 O O . ALA A 1 138 ? -2.478 -6.174 6.334 1.00 97.62 138 ALA A O 1
ATOM 1111 N N . VAL A 1 139 ? -3.200 -4.924 4.609 1.00 97.44 139 VAL A N 1
ATOM 1112 C CA . VAL A 1 139 ? -2.632 -5.791 3.579 1.00 97.44 139 VAL A CA 1
ATOM 1113 C C . VAL A 1 139 ? -1.325 -5.177 3.098 1.00 97.44 139 VAL A C 1
ATOM 1115 O O . VAL A 1 139 ? -1.309 -4.012 2.687 1.00 97.44 139 VAL A O 1
ATOM 1118 N N . ILE A 1 140 ? -0.257 -5.966 3.112 1.00 97.38 140 ILE A N 1
ATOM 1119 C CA . ILE A 1 140 ? 1.043 -5.641 2.527 1.00 97.38 140 ILE A CA 1
ATOM 1120 C C . ILE A 1 140 ? 1.261 -6.445 1.246 1.00 97.38 140 ILE A C 1
ATOM 1122 O O . ILE A 1 140 ? 0.639 -7.481 1.028 1.00 97.38 140 ILE A O 1
ATOM 1126 N N . ARG A 1 141 ? 2.137 -5.965 0.369 1.00 96.81 141 ARG A N 1
ATOM 1127 C CA . ARG A 1 141 ? 2.402 -6.582 -0.934 1.00 96.81 141 ARG A CA 1
ATOM 1128 C C . ARG A 1 141 ? 3.866 -6.474 -1.314 1.00 96.81 141 ARG A C 1
ATOM 1130 O O . ARG A 1 141 ? 4.494 -5.454 -1.030 1.00 96.81 141 ARG A O 1
ATOM 1137 N N . ASN A 1 142 ? 4.370 -7.459 -2.053 1.00 98.06 142 ASN A N 1
ATOM 1138 C CA . ASN A 1 142 ? 5.711 -7.401 -2.625 1.00 98.06 142 ASN A CA 1
ATOM 1139 C C . ASN A 1 142 ? 5.944 -6.078 -3.399 1.00 98.06 142 ASN A C 1
ATOM 1141 O O . ASN A 1 142 ? 5.137 -5.752 -4.286 1.00 98.06 142 ASN A O 1
ATOM 1145 N N . PRO A 1 143 ? 7.025 -5.319 -3.118 1.00 98.06 143 PRO A N 1
ATOM 1146 C CA . PRO A 1 143 ? 7.256 -4.017 -3.743 1.00 98.06 143 PRO A CA 1
ATOM 1147 C C . PRO A 1 143 ? 7.278 -4.038 -5.280 1.00 98.06 143 PRO A C 1
ATOM 1149 O O . PRO A 1 143 ? 6.710 -3.135 -5.903 1.00 98.06 143 PRO A O 1
ATOM 1152 N N . TYR A 1 144 ? 7.828 -5.084 -5.912 1.00 98.31 144 TYR A N 1
ATOM 1153 C CA . TYR A 1 144 ? 7.811 -5.206 -7.374 1.00 98.31 144 TYR A CA 1
ATOM 1154 C C . TYR A 1 144 ? 6.390 -5.412 -7.905 1.00 98.31 144 TYR A C 1
ATOM 1156 O O . TYR A 1 144 ? 5.972 -4.758 -8.854 1.00 98.31 144 TYR A O 1
ATOM 1164 N N . ALA A 1 145 ? 5.578 -6.269 -7.284 1.00 96.75 145 ALA A N 1
ATOM 1165 C CA . ALA A 1 145 ? 4.188 -6.433 -7.718 1.00 96.75 145 ALA A CA 1
ATOM 1166 C C . ALA A 1 145 ? 3.340 -5.177 -7.447 1.00 96.75 145 ALA A C 1
ATOM 1168 O O . ALA A 1 145 ? 2.407 -4.872 -8.200 1.00 96.75 145 ALA A O 1
ATOM 1169 N N . ARG A 1 146 ? 3.652 -4.443 -6.374 1.00 95.56 146 ARG A N 1
ATOM 1170 C CA . ARG A 1 146 ? 2.959 -3.209 -6.002 1.00 95.56 146 ARG A CA 1
ATOM 1171 C C . ARG A 1 146 ? 3.211 -2.101 -7.028 1.00 95.56 146 ARG A C 1
ATOM 1173 O O . ARG A 1 146 ? 2.243 -1.444 -7.414 1.00 95.56 146 ARG A O 1
ATOM 1180 N N . ILE A 1 147 ? 4.439 -1.941 -7.541 1.00 95.50 147 ILE A N 1
ATOM 1181 C CA . ILE A 1 147 ? 4.734 -0.911 -8.556 1.00 95.50 147 ILE A CA 1
ATOM 1182 C C . ILE A 1 147 ? 4.016 -1.177 -9.883 1.00 95.50 147 ILE A C 1
ATOM 1184 O O . ILE A 1 147 ? 3.453 -0.247 -10.455 1.00 95.50 147 ILE A O 1
ATOM 1188 N N . ILE A 1 148 ? 3.919 -2.440 -10.319 1.00 95.12 148 ILE A N 1
ATOM 1189 C CA . ILE A 1 148 ? 3.122 -2.815 -11.503 1.00 95.12 148 ILE A CA 1
ATOM 1190 C C . ILE A 1 148 ? 1.645 -2.457 -11.293 1.00 95.12 148 ILE A C 1
ATOM 1192 O O . ILE A 1 148 ? 0.964 -1.948 -12.183 1.00 95.12 148 ILE A O 1
ATOM 1196 N N . SER A 1 149 ? 1.133 -2.674 -10.081 1.00 91.94 149 SER A N 1
ATOM 1197 C CA . SER A 1 149 ? -0.246 -2.327 -9.746 1.00 91.94 149 SER A CA 1
ATOM 1198 C C . SER A 1 149 ? -0.510 -0.820 -9.709 1.00 91.94 149 SER A C 1
ATOM 1200 O O . SER A 1 149 ? -1.648 -0.409 -9.961 1.00 91.94 149 SER A O 1
ATOM 1202 N N . GLU A 1 150 ? 0.489 -0.006 -9.362 1.00 91.62 150 GLU A N 1
ATOM 1203 C CA . GLU A 1 150 ? 0.406 1.452 -9.478 1.00 91.62 150 GLU A CA 1
ATOM 1204 C C . GLU A 1 150 ? 0.526 1.894 -10.933 1.00 91.62 150 GLU A C 1
ATOM 1206 O O . GLU A 1 150 ? -0.250 2.740 -11.358 1.00 91.62 150 GLU A O 1
ATOM 1211 N N . TYR A 1 151 ? 1.399 1.273 -11.729 1.00 91.44 151 TYR A N 1
ATOM 1212 C CA . TYR A 1 151 ? 1.537 1.575 -13.153 1.00 91.44 151 TYR A CA 1
ATOM 1213 C C . TYR A 1 151 ? 0.196 1.460 -13.895 1.00 91.44 151 TYR A C 1
ATOM 1215 O O . TYR A 1 151 ? -0.185 2.371 -14.626 1.00 91.44 151 TYR A O 1
ATOM 1223 N N . TYR A 1 152 ? -0.593 0.419 -13.618 1.00 88.06 152 TYR A N 1
ATOM 1224 C CA . TYR A 1 152 ? -1.933 0.246 -14.199 1.00 88.06 152 TYR A CA 1
ATOM 1225 C C . TYR A 1 152 ? -3.070 0.952 -13.436 1.00 88.06 152 TYR A C 1
ATOM 1227 O O . TYR A 1 152 ? -4.254 0.677 -13.663 1.00 88.06 152 TYR A O 1
ATOM 1235 N N . CYS A 1 153 ? -2.751 1.841 -12.495 1.00 84.19 153 CYS A N 1
ATOM 1236 C CA . CYS A 1 153 ? -3.744 2.614 -11.760 1.00 84.19 153 CYS A CA 1
ATOM 1237 C C . CYS A 1 153 ? -4.454 3.616 -12.689 1.00 84.19 153 CYS A C 1
ATOM 1239 O O . CYS A 1 153 ? -3.795 4.506 -13.230 1.00 84.19 153 CYS A O 1
ATOM 1241 N N . PRO A 1 154 ? -5.795 3.584 -12.805 1.00 78.00 154 PRO A N 1
ATOM 1242 C CA . PRO A 1 154 ? -6.519 4.543 -13.642 1.00 78.00 154 PRO A CA 1
ATOM 1243 C C . PRO A 1 154 ? -6.466 5.988 -13.111 1.00 78.00 154 PRO A C 1
ATOM 1245 O O . PRO A 1 154 ? -6.807 6.906 -13.848 1.00 78.00 154 PRO A O 1
ATOM 1248 N N . TRP A 1 155 ? -6.032 6.198 -11.862 1.00 73.94 155 TRP A N 1
ATOM 1249 C CA . TRP A 1 155 ? -6.003 7.511 -11.202 1.00 73.94 155 TRP A CA 1
ATOM 1250 C C . TRP A 1 155 ? -4.629 8.180 -11.232 1.00 73.94 155 TRP A C 1
ATOM 1252 O O . TRP A 1 155 ? -4.524 9.365 -11.530 1.00 73.94 155 TRP A O 1
ATOM 1262 N N . ALA A 1 156 ? -3.584 7.423 -10.898 1.00 77.12 156 ALA A N 1
ATOM 1263 C CA . ALA A 1 156 ? -2.226 7.930 -10.690 1.00 77.12 156 ALA A CA 1
ATOM 1264 C C . ALA A 1 156 ? -1.160 7.172 -11.503 1.00 77.12 156 ALA A C 1
ATOM 1266 O O . ALA A 1 156 ? 0.004 7.566 -11.515 1.00 77.12 156 ALA A O 1
ATOM 1267 N N . GLY A 1 157 ? -1.564 6.108 -12.204 1.00 82.81 157 GLY A N 1
ATOM 1268 C CA . GLY A 1 157 ? -0.684 5.263 -13.002 1.00 82.81 157 GLY A CA 1
ATOM 1269 C C . GLY A 1 157 ? -0.279 5.893 -14.327 1.00 82.81 157 GLY A C 1
ATOM 1270 O O . GLY A 1 157 ? -0.458 7.088 -14.571 1.00 82.81 157 GLY A O 1
ATOM 1271 N N . PHE A 1 158 ? 0.266 5.075 -15.216 1.00 85.50 158 PHE A N 1
ATOM 1272 C CA . PHE A 1 158 ? 0.600 5.490 -16.565 1.00 85.50 158 PHE A CA 1
ATOM 1273 C C . PHE A 1 158 ? -0.662 5.866 -17.347 1.00 85.50 158 PHE A C 1
ATOM 1275 O O . PHE A 1 158 ? -1.574 5.068 -17.545 1.00 85.50 158 PHE A O 1
ATOM 1282 N N . GLN A 1 159 ? -0.708 7.119 -17.794 1.00 76.19 159 GLN A N 1
ATOM 1283 C CA . GLN A 1 159 ? -1.826 7.687 -18.535 1.00 76.19 159 GLN A CA 1
ATOM 1284 C C . GLN A 1 159 ? -1.351 8.101 -19.927 1.00 76.19 159 GLN A C 1
ATOM 1286 O O . GLN A 1 159 ? -0.929 9.242 -20.120 1.00 76.19 159 GLN A O 1
ATOM 1291 N N . ALA A 1 160 ? -1.460 7.205 -20.911 1.00 64.81 160 ALA A N 1
ATOM 1292 C CA . ALA A 1 160 ? -1.107 7.509 -22.304 1.00 64.81 160 ALA A CA 1
ATOM 1293 C C . ALA A 1 160 ? -1.890 8.714 -22.879 1.00 64.81 160 ALA A C 1
ATOM 1295 O O . ALA A 1 160 ? -1.437 9.382 -23.801 1.00 64.81 160 ALA A O 1
ATOM 1296 N N . LYS A 1 161 ? -3.062 9.024 -22.305 1.00 55.53 161 LYS A N 1
ATOM 1297 C CA . LYS A 1 161 ? -4.108 9.860 -22.916 1.00 55.53 161 LYS A CA 1
ATOM 1298 C C . LYS A 1 161 ? -4.354 11.246 -22.288 1.00 55.53 161 LYS A C 1
ATOM 1300 O O . LYS A 1 161 ? -5.242 11.950 -22.761 1.00 55.53 161 LYS A O 1
ATOM 1305 N N . TYR A 1 162 ? -3.604 11.680 -21.262 1.00 49.94 162 TYR A N 1
ATOM 1306 C CA . TYR A 1 162 ? -3.976 12.870 -20.457 1.00 49.94 162 TYR A CA 1
ATOM 1307 C C . TYR A 1 162 ? -2.971 14.042 -20.395 1.00 49.94 162 TYR A C 1
ATOM 1309 O O . TYR A 1 162 ? -3.068 14.873 -19.492 1.00 49.94 162 TYR A O 1
ATOM 1317 N N . LYS A 1 163 ? -2.056 14.209 -21.362 1.00 46.47 163 LYS A N 1
ATOM 1318 C CA . LYS A 1 163 ? -1.285 15.467 -21.498 1.00 46.47 163 LYS A CA 1
ATOM 1319 C C . LYS A 1 163 ? -1.362 16.014 -22.920 1.00 46.47 163 LYS A C 1
ATOM 1321 O O . LYS A 1 163 ? -1.014 15.314 -23.860 1.00 46.47 163 LYS A O 1
ATOM 1326 N N . LYS A 1 164 ? -1.834 17.263 -23.055 1.00 42.34 164 LYS A N 1
ATOM 1327 C CA . LYS A 1 164 ? -2.072 17.951 -24.341 1.00 42.34 164 LYS A CA 1
ATOM 1328 C C . LYS A 1 164 ? -0.814 18.082 -25.214 1.00 42.34 164 LYS A C 1
ATOM 1330 O O . LYS A 1 164 ? -0.956 18.211 -26.423 1.00 42.34 164 LYS A O 1
ATOM 1335 N N . ASP A 1 165 ? 0.368 17.951 -24.612 1.00 48.72 165 ASP A N 1
ATOM 1336 C CA . ASP A 1 165 ? 1.660 18.206 -25.259 1.00 48.72 165 ASP A CA 1
ATOM 1337 C C . ASP A 1 165 ? 2.499 16.925 -25.449 1.00 48.72 165 ASP A C 1
ATOM 1339 O O . ASP A 1 165 ? 3.687 16.992 -25.750 1.00 48.72 165 ASP A O 1
ATOM 1343 N N . ILE A 1 166 ? 1.907 15.741 -25.236 1.00 46.88 166 ILE A N 1
ATOM 1344 C CA . ILE A 1 166 ? 2.588 14.445 -25.368 1.00 46.88 166 ILE A CA 1
ATOM 1345 C C . ILE A 1 166 ? 1.861 13.625 -26.435 1.00 46.88 166 ILE A C 1
ATOM 1347 O O . ILE A 1 166 ? 0.640 13.488 -26.381 1.00 46.88 166 ILE A O 1
ATOM 1351 N N . GLN A 1 167 ? 2.617 13.104 -27.408 1.00 45.19 167 GLN A N 1
ATOM 1352 C CA . GLN A 1 167 ? 2.118 12.210 -28.460 1.00 45.19 167 GLN A CA 1
ATOM 1353 C C . GLN A 1 167 ? 1.181 11.145 -27.868 1.00 45.19 167 GLN A C 1
ATOM 1355 O O . GLN A 1 167 ? 1.526 10.485 -26.888 1.00 45.19 167 GLN A O 1
ATOM 1360 N N . ARG A 1 168 ? -0.010 11.007 -28.462 1.00 49.91 168 ARG A N 1
ATOM 1361 C CA . ARG A 1 168 ? -1.146 10.216 -27.956 1.00 49.91 168 ARG A CA 1
ATOM 1362 C C . ARG A 1 168 ? -0.961 8.688 -27.996 1.00 49.91 168 ARG A C 1
ATOM 1364 O O . ARG A 1 168 ? -1.888 7.981 -27.622 1.00 49.91 168 ARG A O 1
ATOM 1371 N N . ASP A 1 169 ? 0.216 8.176 -28.350 1.00 53.12 169 ASP A N 1
ATOM 1372 C CA . ASP A 1 169 ? 0.391 6.780 -28.769 1.00 53.12 169 ASP A CA 1
ATOM 1373 C C . ASP A 1 169 ? 1.554 6.092 -28.041 1.00 53.12 169 ASP A C 1
ATOM 1375 O O . ASP A 1 169 ? 2.617 5.852 -28.610 1.00 53.12 169 ASP A O 1
ATOM 1379 N N . LYS A 1 170 ? 1.381 5.766 -26.757 1.00 66.75 170 LYS A N 1
ATOM 1380 C CA . LYS A 1 170 ? 2.308 4.865 -26.056 1.00 66.75 170 LYS A CA 1
ATOM 1381 C C . LYS A 1 170 ? 1.558 3.658 -25.520 1.00 66.75 170 LYS A C 1
ATOM 1383 O O . LYS A 1 170 ? 0.644 3.820 -24.712 1.00 66.75 170 LYS A O 1
ATOM 1388 N N . ASP A 1 171 ? 1.953 2.471 -25.982 1.00 82.50 171 ASP A N 1
ATOM 1389 C CA . ASP A 1 171 ? 1.388 1.197 -25.541 1.00 82.50 171 ASP A CA 1
ATOM 1390 C C . ASP A 1 171 ? 1.627 1.031 -24.026 1.00 82.50 171 ASP A C 1
ATOM 1392 O O . ASP A 1 171 ? 2.786 1.024 -23.589 1.00 82.50 171 ASP A O 1
ATOM 1396 N N . PRO A 1 172 ? 0.566 0.922 -23.198 1.00 84.62 172 PRO A N 1
ATOM 1397 C CA . PRO A 1 172 ? 0.695 0.636 -21.770 1.00 84.62 172 PRO A CA 1
ATOM 1398 C C . PRO A 1 172 ? 1.229 -0.779 -21.493 1.00 84.62 172 PRO A C 1
ATOM 1400 O O . PRO A 1 172 ? 1.393 -1.157 -20.340 1.00 84.62 172 PRO A O 1
ATOM 1403 N N . ASN A 1 173 ? 1.466 -1.591 -22.520 1.00 89.19 173 ASN A N 1
ATOM 1404 C CA . ASN A 1 173 ? 2.099 -2.899 -22.416 1.00 89.19 173 ASN A CA 1
ATOM 1405 C C . ASN A 1 173 ? 3.500 -2.944 -23.037 1.00 89.19 173 ASN A C 1
ATOM 1407 O O . ASN A 1 173 ? 4.021 -4.028 -23.277 1.00 89.19 173 ASN A O 1
ATOM 1411 N N . ASP A 1 174 ? 4.119 -1.785 -23.266 1.00 91.12 174 ASP A N 1
ATOM 1412 C CA . ASP A 1 174 ? 5.531 -1.681 -23.629 1.00 91.12 174 ASP A CA 1
ATOM 1413 C C . ASP A 1 174 ? 6.404 -1.633 -22.353 1.00 91.12 174 ASP A C 1
ATOM 1415 O O . ASP A 1 174 ? 6.296 -0.671 -21.573 1.00 91.12 174 ASP A O 1
ATOM 1419 N N . PRO A 1 175 ? 7.296 -2.624 -22.132 1.00 94.56 175 PRO A N 1
ATOM 1420 C CA . PRO A 1 175 ? 8.214 -2.645 -20.994 1.00 94.56 175 PRO A CA 1
ATOM 1421 C C . PRO A 1 175 ? 9.053 -1.369 -20.853 1.00 94.56 175 PRO A C 1
ATOM 1423 O O . PRO A 1 175 ? 9.346 -0.942 -19.735 1.00 94.56 175 PRO A O 1
ATOM 1426 N N . VAL A 1 176 ? 9.413 -0.698 -21.951 1.00 93.12 176 VAL A N 1
ATOM 1427 C CA . VAL A 1 176 ? 10.186 0.552 -21.898 1.00 93.12 176 VAL A CA 1
ATOM 1428 C C . VAL A 1 176 ? 9.385 1.652 -21.199 1.00 93.12 176 VAL A C 1
ATOM 1430 O O . VAL A 1 176 ? 9.919 2.381 -20.357 1.00 93.12 176 VAL A O 1
ATOM 1433 N N . ASN A 1 177 ? 8.084 1.759 -21.485 1.00 91.81 177 ASN A N 1
ATOM 1434 C CA . ASN A 1 177 ? 7.216 2.750 -20.848 1.00 91.81 177 ASN A CA 1
ATOM 1435 C C . ASN A 1 177 ? 6.999 2.445 -19.363 1.00 91.81 177 ASN A C 1
ATOM 1437 O O . ASN A 1 177 ? 6.981 3.379 -18.556 1.00 91.81 177 ASN A O 1
ATOM 1441 N N . LEU A 1 178 ? 6.875 1.165 -19.000 1.00 94.06 178 LEU A N 1
ATOM 1442 C CA . LEU A 1 178 ? 6.832 0.730 -17.604 1.00 94.06 178 LEU A CA 1
ATOM 1443 C C . LEU A 1 178 ? 8.080 1.172 -16.844 1.00 94.06 178 LEU A C 1
ATOM 1445 O O . LEU A 1 178 ? 7.964 1.859 -15.829 1.00 94.06 178 LEU A O 1
ATOM 1449 N N . ASN A 1 179 ? 9.261 0.826 -17.351 1.00 96.62 179 ASN A N 1
ATOM 1450 C CA . ASN A 1 179 ? 10.521 1.106 -16.670 1.00 96.62 179 ASN A CA 1
ATOM 1451 C C . ASN A 1 179 ? 10.772 2.612 -16.540 1.00 96.62 179 ASN A C 1
ATOM 1453 O O . ASN A 1 179 ? 11.031 3.104 -15.443 1.00 96.62 179 ASN A O 1
ATOM 1457 N N . LEU A 1 180 ? 10.581 3.392 -17.610 1.00 94.50 180 LEU A N 1
ATOM 1458 C CA . LEU A 1 180 ? 10.718 4.852 -17.545 1.00 94.50 180 LEU A CA 1
ATOM 1459 C C . LEU A 1 180 ? 9.740 5.494 -16.550 1.00 94.50 180 LEU A C 1
ATOM 1461 O O . LEU A 1 180 ? 10.111 6.416 -15.816 1.00 94.50 180 LEU A O 1
ATOM 1465 N N . TRP A 1 181 ? 8.491 5.022 -16.507 1.00 92.94 181 TRP A N 1
ATOM 1466 C CA . TRP A 1 181 ? 7.501 5.526 -15.559 1.00 92.94 181 TRP A CA 1
ATOM 1467 C C . TRP A 1 181 ? 7.864 5.152 -14.116 1.00 92.94 181 TRP A C 1
ATOM 1469 O O . TRP A 1 181 ? 7.841 6.020 -13.242 1.00 92.94 181 TRP A O 1
ATOM 1479 N N . ALA A 1 182 ? 8.260 3.901 -13.875 1.00 94.31 182 ALA A N 1
ATOM 1480 C CA . ALA A 1 182 ? 8.620 3.391 -12.556 1.00 94.31 182 ALA A CA 1
ATOM 1481 C C . ALA A 1 182 ? 9.844 4.123 -11.988 1.00 94.31 182 ALA A C 1
ATOM 1483 O O . ALA A 1 182 ? 9.802 4.614 -10.860 1.00 94.31 182 ALA A O 1
ATOM 1484 N N . GLN A 1 183 ? 10.894 4.300 -12.799 1.00 95.38 183 GLN A N 1
ATOM 1485 C CA . GLN A 1 183 ? 12.089 5.070 -12.433 1.00 95.38 183 GLN A CA 1
ATOM 1486 C C . GLN A 1 183 ? 11.732 6.510 -12.036 1.00 95.38 183 GLN A C 1
ATOM 1488 O O . GLN A 1 183 ? 12.248 7.043 -11.045 1.00 95.38 183 GLN A O 1
ATOM 1493 N N . LYS A 1 184 ? 10.821 7.149 -12.783 1.00 90.56 184 LYS A N 1
ATOM 1494 C CA . LYS A 1 184 ? 10.358 8.509 -12.489 1.00 90.56 184 LYS A CA 1
ATOM 1495 C C . LYS A 1 184 ? 9.551 8.570 -11.195 1.00 90.56 184 LYS A C 1
ATOM 1497 O O . LYS A 1 184 ? 9.793 9.472 -10.389 1.00 90.56 184 LYS A O 1
ATOM 1502 N N . LEU A 1 185 ? 8.609 7.644 -10.996 1.00 90.19 185 LEU A N 1
ATOM 1503 C CA . LEU A 1 185 ? 7.805 7.562 -9.776 1.00 90.19 185 LEU A CA 1
ATOM 1504 C C . LEU A 1 185 ? 8.714 7.421 -8.555 1.00 90.19 185 LEU A C 1
ATOM 1506 O O . LEU A 1 185 ? 8.653 8.253 -7.653 1.00 90.19 185 LEU A O 1
ATOM 1510 N N . VAL A 1 186 ? 9.590 6.414 -8.567 1.00 92.19 186 VAL A N 1
ATOM 1511 C CA . VAL A 1 186 ? 10.493 6.108 -7.454 1.00 92.19 186 VAL A CA 1
ATOM 1512 C C . VAL A 1 186 ? 11.388 7.301 -7.132 1.00 92.19 186 VAL A C 1
ATOM 1514 O O . VAL A 1 186 ? 11.457 7.717 -5.979 1.00 92.19 186 VAL A O 1
ATOM 1517 N N . SER A 1 187 ? 12.003 7.923 -8.142 1.00 90.81 187 SER A N 1
ATOM 1518 C CA . SER A 1 187 ? 12.842 9.114 -7.932 1.00 90.81 187 SER A CA 1
ATOM 1519 C C . SER A 1 187 ? 12.061 10.273 -7.311 1.00 90.81 187 SER A C 1
ATOM 1521 O O . SER A 1 187 ? 12.546 10.940 -6.398 1.00 90.81 187 SER A O 1
ATOM 1523 N N . THR A 1 188 ? 10.837 10.506 -7.795 1.00 85.94 188 THR A N 1
ATOM 1524 C CA . THR A 1 188 ? 9.966 11.586 -7.309 1.00 85.94 188 THR A CA 1
ATOM 1525 C C . THR A 1 188 ? 9.596 11.367 -5.847 1.00 85.94 188 THR A C 1
ATOM 1527 O O . THR A 1 188 ? 9.784 12.265 -5.028 1.00 85.94 188 THR A O 1
ATOM 1530 N N . VAL A 1 189 ? 9.110 10.171 -5.501 1.00 84.31 189 VAL A N 1
ATOM 1531 C CA . VAL A 1 189 ? 8.709 9.851 -4.126 1.00 84.31 189 VAL A CA 1
ATOM 1532 C C . VAL A 1 189 ? 9.923 9.815 -3.197 1.00 84.31 189 VAL A C 1
ATOM 1534 O O . VAL A 1 189 ? 9.865 10.388 -2.114 1.00 84.31 189 VAL A O 1
ATOM 1537 N N . LYS A 1 190 ? 11.054 9.236 -3.616 1.00 85.69 190 LYS A N 1
ATOM 1538 C CA . LYS A 1 190 ? 12.277 9.192 -2.800 1.00 85.69 190 LYS A CA 1
ATOM 1539 C C . LYS A 1 190 ? 12.767 10.594 -2.429 1.00 85.69 190 LYS A C 1
ATOM 1541 O O . LYS A 1 190 ? 13.011 10.870 -1.252 1.00 85.69 190 LYS A O 1
ATOM 1546 N N . ASN A 1 191 ? 12.892 11.484 -3.415 1.00 83.50 191 ASN A N 1
ATOM 1547 C CA . ASN A 1 191 ? 13.356 12.857 -3.190 1.00 83.50 191 ASN A CA 1
ATOM 1548 C C . ASN A 1 191 ? 12.431 13.608 -2.239 1.00 83.50 191 ASN A C 1
ATOM 1550 O O . ASN A 1 191 ? 12.882 14.287 -1.321 1.00 83.50 191 ASN A O 1
ATOM 1554 N N . ALA A 1 192 ? 11.137 13.405 -2.414 1.00 79.06 192 ALA A N 1
ATOM 1555 C CA . ALA A 1 192 ? 10.133 14.009 -1.580 1.00 79.06 192 ALA A CA 1
ATOM 1556 C C . ALA A 1 192 ? 10.114 13.521 -0.135 1.00 79.06 192 ALA A C 1
ATOM 1558 O O . ALA A 1 192 ? 10.015 14.319 0.793 1.00 79.06 192 ALA A O 1
ATOM 1559 N N . THR A 1 193 ? 10.222 12.208 0.074 1.00 77.81 193 THR A N 1
ATOM 1560 C CA . THR A 1 193 ? 10.326 11.633 1.414 1.00 77.81 193 THR A CA 1
ATOM 1561 C C . THR A 1 193 ? 11.585 12.147 2.110 1.00 77.81 193 THR A C 1
ATOM 1563 O O . THR A 1 193 ? 11.541 12.460 3.300 1.00 77.81 193 THR A O 1
ATOM 1566 N N . LYS A 1 194 ? 12.699 12.288 1.378 1.00 80.94 194 LYS A N 1
ATOM 1567 C CA . LYS A 1 194 ? 13.938 12.877 1.903 1.00 80.94 194 LYS A CA 1
ATOM 1568 C C . LYS A 1 194 ? 13.738 14.339 2.301 1.00 80.94 194 LYS A C 1
ATOM 1570 O O . LYS A 1 194 ? 14.113 14.723 3.405 1.00 80.94 194 LYS A O 1
ATOM 1575 N N . GLU A 1 195 ? 13.138 15.139 1.426 1.00 77.25 195 GLU A N 1
ATOM 1576 C CA . GLU A 1 195 ? 12.829 16.545 1.684 1.00 77.25 195 GLU A CA 1
ATOM 1577 C C . GLU A 1 195 ? 11.934 16.718 2.916 1.00 77.25 195 GLU A C 1
ATOM 1579 O O . GLU A 1 195 ? 12.277 17.485 3.818 1.00 77.25 195 GLU A O 1
ATOM 1584 N N . TYR A 1 196 ? 10.859 15.932 3.010 1.00 74.69 196 TYR A N 1
ATOM 1585 C CA . TYR A 1 196 ? 9.978 15.902 4.174 1.00 74.69 196 TYR A CA 1
ATOM 1586 C C . TYR A 1 196 ? 10.759 15.619 5.463 1.00 74.69 196 TYR A C 1
ATOM 1588 O O . TYR A 1 196 ? 10.697 16.412 6.402 1.00 74.69 196 TYR A O 1
ATOM 1596 N N . LYS A 1 197 ? 11.561 14.541 5.489 1.00 74.62 197 LYS A N 1
ATOM 1597 C CA . LYS A 1 197 ? 12.354 14.144 6.668 1.00 74.62 197 LYS A CA 1
ATOM 1598 C C . LYS A 1 197 ? 13.349 15.232 7.096 1.00 74.62 197 LYS A C 1
ATOM 1600 O O . LYS A 1 197 ? 13.503 15.487 8.292 1.00 74.62 197 LYS A O 1
ATOM 1605 N N . MET A 1 198 ? 14.006 15.902 6.144 1.00 74.19 198 MET A N 1
ATOM 1606 C CA . MET A 1 198 ? 14.931 17.008 6.438 1.00 74.19 198 MET A CA 1
ATOM 1607 C C . MET A 1 198 ? 14.206 18.200 7.067 1.00 74.19 198 MET A C 1
ATOM 1609 O O . MET A 1 198 ? 14.644 18.739 8.083 1.00 74.19 198 MET A O 1
ATOM 1613 N N . ARG A 1 199 ? 13.068 18.591 6.494 1.00 68.25 199 ARG A N 1
ATOM 1614 C CA . ARG A 1 199 ? 12.305 19.758 6.939 1.00 68.25 199 ARG A CA 1
ATOM 1615 C C . ARG A 1 199 ? 11.631 19.542 8.297 1.00 68.25 199 ARG A C 1
ATOM 1617 O O . ARG A 1 199 ? 11.626 20.459 9.116 1.00 68.25 199 ARG A O 1
ATOM 1624 N N . THR A 1 200 ? 11.145 18.329 8.582 1.00 67.44 200 THR A N 1
ATOM 1625 C CA . THR A 1 200 ? 10.621 17.976 9.914 1.00 67.44 200 THR A CA 1
ATOM 1626 C C . THR A 1 200 ? 11.704 17.987 10.987 1.00 67.44 200 THR A C 1
ATOM 1628 O O . THR A 1 200 ? 11.450 18.443 12.097 1.00 67.44 200 THR A O 1
ATOM 1631 N N . LYS A 1 201 ? 12.922 17.523 10.668 1.00 68.44 201 LYS A N 1
ATOM 1632 C CA . LYS A 1 201 ? 14.045 17.492 11.618 1.00 68.44 201 LYS A CA 1
ATOM 1633 C C . LYS A 1 201 ? 14.509 18.896 12.016 1.00 68.44 201 LYS A C 1
ATOM 1635 O O . LYS A 1 201 ? 14.894 19.110 13.158 1.00 68.44 201 LYS A O 1
ATOM 1640 N N . ASN A 1 202 ? 14.436 19.849 11.091 1.00 62.34 202 ASN A N 1
ATOM 1641 C CA . ASN A 1 202 ? 14.900 21.217 11.316 1.00 62.34 202 ASN A CA 1
ATOM 1642 C C . ASN A 1 202 ? 13.839 22.130 11.961 1.00 62.34 202 ASN A C 1
ATOM 1644 O O . ASN A 1 202 ? 14.068 23.331 12.060 1.00 62.34 202 ASN A O 1
ATOM 1648 N N . GLY A 1 203 ? 12.665 21.604 12.344 1.00 58.81 203 GLY A N 1
ATOM 1649 C CA . GLY A 1 203 ? 11.560 22.413 12.880 1.00 58.81 203 GLY A CA 1
ATOM 1650 C C . GLY A 1 203 ? 11.021 23.461 11.893 1.00 58.81 203 GLY A C 1
ATOM 1651 O O . GLY A 1 203 ? 10.328 24.390 12.294 1.00 58.81 203 GLY A O 1
ATOM 1652 N N . ALA A 1 204 ? 11.348 23.327 10.604 1.00 53.72 204 ALA A N 1
ATOM 1653 C CA . ALA A 1 204 ? 11.234 24.384 9.598 1.00 53.72 204 ALA A CA 1
ATOM 1654 C C . ALA A 1 204 ? 9.880 24.418 8.870 1.00 53.72 204 ALA A C 1
ATOM 1656 O O . ALA A 1 204 ? 9.749 25.089 7.849 1.00 53.72 204 ALA A O 1
ATOM 1657 N N . LEU A 1 205 ? 8.884 23.669 9.346 1.00 55.28 205 LEU A N 1
ATOM 1658 C CA . LEU A 1 205 ? 7.586 23.567 8.690 1.00 55.28 205 LEU A CA 1
ATOM 1659 C C . LEU A 1 205 ? 6.474 24.083 9.593 1.00 55.28 205 LEU A C 1
ATOM 1661 O O . LEU A 1 205 ? 6.160 23.482 10.620 1.00 55.28 205 LEU A O 1
ATOM 1665 N N . THR A 1 206 ? 5.814 25.155 9.158 1.00 55.31 206 THR A N 1
ATOM 1666 C CA . THR A 1 206 ? 4.485 25.491 9.671 1.00 55.31 206 THR A CA 1
ATOM 1667 C C . THR A 1 206 ? 3.461 24.475 9.149 1.00 55.31 206 THR A C 1
ATOM 1669 O O . THR A 1 206 ? 3.621 23.906 8.065 1.00 55.31 206 THR A O 1
ATOM 1672 N N . ILE A 1 207 ? 2.357 24.272 9.885 1.00 50.75 207 ILE A N 1
ATOM 1673 C CA . ILE A 1 207 ? 1.212 23.449 9.438 1.00 50.75 207 ILE A CA 1
ATOM 1674 C C . ILE A 1 207 ? 0.735 23.871 8.043 1.00 50.75 207 ILE A C 1
ATOM 1676 O O . ILE A 1 207 ? 0.177 23.047 7.333 1.00 50.75 207 ILE A O 1
ATOM 1680 N N . GLU A 1 208 ? 0.959 25.128 7.648 1.00 48.84 208 GLU A N 1
ATOM 1681 C CA . GLU A 1 208 ? 0.592 25.708 6.358 1.00 48.84 208 GLU A CA 1
ATOM 1682 C C . GLU A 1 208 ? 1.560 25.355 5.215 1.00 48.84 208 GLU A C 1
ATOM 1684 O O . GLU A 1 208 ? 1.101 25.028 4.124 1.00 48.84 208 GLU A O 1
ATOM 1689 N N . GLN A 1 209 ? 2.870 25.290 5.472 1.00 52.09 209 GLN A N 1
ATOM 1690 C CA . GLN A 1 209 ? 3.880 24.837 4.496 1.00 52.09 209 GLN A CA 1
ATOM 1691 C C . GLN A 1 209 ? 3.815 23.321 4.248 1.00 52.09 209 GLN A C 1
ATOM 1693 O O . GLN A 1 209 ? 4.041 22.850 3.134 1.00 52.09 209 GLN A O 1
ATOM 1698 N N . ILE A 1 210 ? 3.374 22.557 5.252 1.00 52.25 210 ILE A N 1
ATOM 1699 C CA . ILE A 1 210 ? 3.015 21.137 5.102 1.00 52.25 210 ILE A CA 1
ATOM 1700 C C . ILE A 1 210 ? 1.846 20.965 4.110 1.00 52.25 210 ILE A C 1
ATOM 1702 O O . ILE A 1 210 ? 1.787 19.961 3.400 1.00 52.25 210 ILE A O 1
ATOM 1706 N N . LYS A 1 211 ? 0.943 21.957 3.990 1.00 48.09 211 LYS A N 1
ATOM 1707 C CA . LYS A 1 211 ? -0.205 21.918 3.054 1.00 48.09 211 LYS A CA 1
ATOM 1708 C C . LYS A 1 211 ? 0.209 22.090 1.596 1.00 48.09 211 LYS A C 1
ATOM 1710 O O . LYS A 1 211 ? -0.531 21.642 0.725 1.00 48.09 211 LYS A O 1
ATOM 1715 N N . SER A 1 212 ? 1.341 22.741 1.321 1.00 47.50 212 SER A N 1
ATOM 1716 C CA . SER A 1 212 ? 1.858 22.965 -0.037 1.00 47.50 212 SER A CA 1
ATOM 1717 C C . SER A 1 212 ? 2.861 21.906 -0.498 1.00 47.50 212 SER A C 1
ATOM 1719 O O . SER A 1 212 ? 3.118 21.823 -1.692 1.00 47.50 212 SER A O 1
ATOM 1721 N N . GLU A 1 213 ? 3.380 21.062 0.404 1.00 49.53 213 GLU A N 1
ATOM 1722 C CA . GLU A 1 213 ? 4.420 20.050 0.118 1.00 49.53 213 GLU A CA 1
ATOM 1723 C C . GLU A 1 213 ? 3.887 18.607 0.057 1.00 49.53 213 GLU A C 1
ATOM 1725 O O . GLU A 1 213 ? 4.573 17.636 0.364 1.00 49.53 213 GLU A O 1
ATOM 1730 N N . TYR A 1 214 ? 2.619 18.491 -0.351 1.00 52.16 214 TYR A N 1
ATOM 1731 C CA . TYR A 1 214 ? 2.090 17.785 -1.535 1.00 52.16 214 TYR A CA 1
ATOM 1732 C C . TYR A 1 214 ? 2.607 16.418 -2.001 1.00 52.16 214 TYR A C 1
ATOM 1734 O O . TYR A 1 214 ? 2.018 15.887 -2.940 1.00 52.16 214 TYR A O 1
ATOM 1742 N N . ILE A 1 215 ? 3.623 15.793 -1.409 1.00 48.78 215 ILE A N 1
ATOM 1743 C CA . ILE A 1 215 ? 4.189 14.575 -2.005 1.00 48.78 215 ILE A CA 1
ATOM 1744 C C . ILE A 1 215 ? 3.751 13.294 -1.291 1.00 48.78 215 ILE A C 1
ATOM 1746 O O . ILE A 1 215 ? 3.599 12.260 -1.934 1.00 48.78 215 ILE A O 1
ATOM 1750 N N . LEU A 1 216 ? 3.416 13.368 -0.002 1.00 50.03 216 LEU A N 1
ATOM 1751 C CA . LEU A 1 216 ? 2.831 12.235 0.725 1.00 50.03 216 LEU A CA 1
ATOM 1752 C C . LEU A 1 216 ? 1.317 12.096 0.479 1.00 50.03 216 LEU A C 1
ATOM 1754 O O . LEU A 1 216 ? 0.794 10.990 0.505 1.00 50.03 216 LEU A O 1
ATOM 1758 N N . ALA A 1 217 ? 0.614 13.204 0.206 1.00 44.69 217 ALA A N 1
ATOM 1759 C CA . ALA A 1 217 ? -0.847 13.210 0.065 1.00 44.69 217 ALA A CA 1
ATOM 1760 C C . ALA A 1 217 ? -1.349 12.961 -1.372 1.00 44.69 217 ALA A C 1
ATOM 1762 O O . ALA A 1 217 ? -2.524 12.649 -1.558 1.00 44.69 217 ALA A O 1
ATOM 1763 N N . PHE A 1 218 ? -0.488 13.114 -2.388 1.00 49.81 218 PHE A N 1
ATOM 1764 C CA 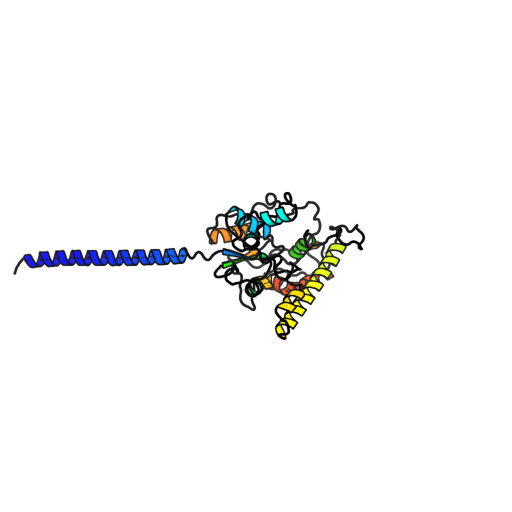. PHE A 1 218 ? -0.867 12.929 -3.799 1.00 49.81 218 PHE A CA 1
ATOM 1765 C C . PHE A 1 218 ? -0.246 11.701 -4.455 1.00 49.81 218 PHE A C 1
ATOM 1767 O O . PHE A 1 218 ? -0.861 11.131 -5.356 1.00 49.81 218 PHE A O 1
ATOM 1774 N N . ASN A 1 219 ? 0.919 11.247 -3.989 1.00 57.19 219 ASN A N 1
ATOM 1775 C CA . ASN A 1 219 ? 1.479 9.984 -4.440 1.00 57.19 219 ASN A CA 1
ATOM 1776 C C . ASN A 1 219 ? 1.066 8.916 -3.441 1.00 57.19 219 ASN A C 1
ATOM 1778 O O . ASN A 1 219 ? 1.725 8.711 -2.427 1.00 57.19 219 ASN A O 1
ATOM 1782 N N . ASN A 1 220 ? -0.035 8.240 -3.761 1.00 71.25 220 ASN A N 1
ATOM 1783 C CA . ASN A 1 220 ? -0.546 7.008 -3.156 1.00 71.25 220 ASN A CA 1
ATOM 1784 C C . ASN A 1 220 ? 0.486 5.852 -3.195 1.00 71.25 220 ASN A C 1
ATOM 1786 O O . ASN A 1 220 ? 0.124 4.715 -3.463 1.00 71.25 220 ASN A O 1
ATOM 1790 N N . PHE A 1 221 ? 1.782 6.103 -3.025 1.00 85.12 221 PHE A N 1
ATOM 1791 C CA . PHE A 1 221 ? 2.854 5.148 -3.262 1.00 85.12 221 PHE A CA 1
ATOM 1792 C C . PHE A 1 221 ? 4.091 5.464 -2.410 1.00 85.12 221 PHE A C 1
ATOM 1794 O O . PHE A 1 221 ? 5.189 5.652 -2.921 1.00 85.12 221 PHE A O 1
ATOM 1801 N N . ILE A 1 222 ? 3.911 5.553 -1.092 1.00 89.38 222 ILE A N 1
ATOM 1802 C CA . ILE A 1 222 ? 5.024 5.538 -0.127 1.00 89.38 222 ILE A CA 1
ATOM 1803 C C . ILE A 1 222 ? 5.285 4.111 0.365 1.00 89.38 222 ILE A C 1
ATOM 1805 O O . ILE A 1 222 ? 4.434 3.233 0.184 1.00 89.38 222 ILE A O 1
ATOM 1809 N N . ASN A 1 223 ? 6.438 3.887 0.997 1.00 93.25 223 ASN A N 1
ATOM 1810 C CA . ASN A 1 223 ? 6.793 2.602 1.602 1.00 93.25 223 ASN A CA 1
ATOM 1811 C C . ASN A 1 223 ? 5.740 2.148 2.622 1.00 93.25 223 ASN A C 1
ATOM 1813 O O . ASN A 1 223 ? 5.218 2.943 3.403 1.00 93.25 223 ASN A O 1
ATOM 1817 N N . GLN A 1 224 ? 5.427 0.859 2.603 1.00 95.56 224 GLN A N 1
ATOM 1818 C CA . GLN A 1 224 ? 4.418 0.230 3.453 1.00 95.56 224 GLN A CA 1
ATOM 1819 C C . GLN A 1 224 ? 4.845 0.239 4.923 1.00 95.56 224 GLN A C 1
ATOM 1821 O O . GLN A 1 224 ? 3.993 0.390 5.798 1.00 95.56 224 GLN A O 1
ATOM 1826 N N . VAL A 1 225 ? 6.155 0.212 5.206 1.00 95.44 225 VAL A N 1
ATOM 1827 C CA . VAL A 1 225 ? 6.683 0.400 6.569 1.00 95.44 225 VAL A CA 1
ATOM 1828 C C . VAL A 1 225 ? 6.247 1.719 7.198 1.00 95.44 225 VAL A C 1
ATOM 1830 O O . VAL A 1 225 ? 6.116 1.798 8.414 1.00 95.44 225 VAL A O 1
ATOM 1833 N N . GLU A 1 226 ? 5.963 2.752 6.398 1.00 91.94 226 GLU A N 1
ATOM 1834 C CA . GLU A 1 226 ? 5.514 4.035 6.936 1.00 91.94 226 GLU A CA 1
ATOM 1835 C C . GLU A 1 226 ? 4.109 3.934 7.553 1.00 91.94 226 GLU A C 1
ATOM 1837 O O . GLU A 1 226 ? 3.784 4.754 8.408 1.00 91.94 226 GLU A O 1
ATOM 1842 N N . TYR A 1 227 ? 3.306 2.936 7.162 1.00 93.81 227 TYR A N 1
ATOM 1843 C CA . TYR A 1 227 ? 1.995 2.638 7.749 1.00 93.81 227 TYR A CA 1
ATOM 1844 C C . TYR A 1 227 ? 2.100 1.739 8.978 1.00 93.81 227 TYR A C 1
ATOM 1846 O O . TYR A 1 227 ? 1.362 1.950 9.934 1.00 93.81 227 TYR A O 1
ATOM 1854 N N . VAL A 1 228 ? 2.988 0.743 8.931 1.00 96.12 228 VAL A N 1
ATOM 1855 C CA . VAL A 1 228 ? 3.087 -0.315 9.948 1.00 96.12 228 VAL A CA 1
ATOM 1856 C C . VAL A 1 228 ? 3.892 0.124 11.171 1.00 96.12 228 VAL A C 1
ATOM 1858 O O . VAL A 1 228 ? 3.605 -0.341 12.271 1.00 96.12 228 VAL A O 1
ATOM 1861 N N . PHE A 1 229 ? 4.856 1.034 11.001 1.00 94.12 229 PHE A N 1
ATOM 1862 C CA . PHE A 1 229 ? 5.776 1.442 12.063 1.00 94.12 229 PHE A CA 1
ATOM 1863 C C . PHE A 1 229 ? 5.728 2.952 12.359 1.00 94.12 229 PHE A C 1
ATOM 1865 O O . PHE A 1 229 ? 5.714 3.797 11.447 1.00 94.12 229 PHE A O 1
ATOM 1872 N N . ASP A 1 230 ? 5.779 3.298 13.648 1.00 89.62 230 ASP A N 1
ATOM 1873 C CA . ASP A 1 230 ? 6.035 4.653 14.159 1.00 89.62 230 ASP A CA 1
ATOM 1874 C C . ASP A 1 230 ? 7.344 4.650 14.965 1.00 89.62 230 ASP A C 1
ATOM 1876 O O . ASP A 1 230 ? 7.363 4.415 16.169 1.00 89.62 230 ASP A O 1
ATOM 1880 N N . GLY A 1 231 ? 8.467 4.844 14.267 1.00 87.50 231 GLY A N 1
ATOM 1881 C CA . GLY A 1 231 ? 9.787 4.544 14.826 1.00 87.50 231 GLY A CA 1
ATOM 1882 C C . GLY A 1 231 ? 10.021 3.035 14.833 1.00 87.50 231 GLY A C 1
ATOM 1883 O O . GLY A 1 231 ? 9.841 2.394 13.797 1.00 87.50 231 GLY A O 1
ATOM 1884 N N . ASP A 1 232 ? 10.402 2.489 15.984 1.00 90.06 232 ASP A N 1
ATOM 1885 C CA . ASP A 1 232 ? 10.566 1.043 16.180 1.00 90.06 232 ASP A CA 1
ATOM 1886 C C . ASP A 1 232 ? 9.266 0.353 16.629 1.00 90.06 232 ASP A C 1
ATOM 1888 O O . ASP A 1 232 ? 9.173 -0.873 16.596 1.00 90.06 232 ASP A O 1
ATOM 1892 N N . GLU A 1 233 ? 8.242 1.135 16.982 1.00 93.31 233 GLU A N 1
ATOM 1893 C CA . GLU A 1 233 ? 6.954 0.628 17.447 1.00 93.31 233 GLU A CA 1
ATOM 1894 C C . GLU A 1 233 ? 6.090 0.127 16.289 1.00 93.31 233 GLU A C 1
ATOM 1896 O O . GLU A 1 233 ? 5.891 0.820 15.283 1.00 93.31 233 GLU A O 1
ATOM 1901 N N . VAL A 1 234 ? 5.522 -1.067 16.465 1.00 94.31 234 VAL A N 1
ATOM 1902 C CA . VAL A 1 234 ? 4.546 -1.658 15.545 1.00 94.31 234 VAL A CA 1
ATOM 1903 C C . VAL A 1 234 ? 3.168 -1.079 15.853 1.00 94.31 234 VAL A C 1
ATOM 1905 O O . VAL A 1 234 ? 2.567 -1.383 16.881 1.00 94.31 234 VAL A O 1
ATOM 1908 N N . VAL A 1 235 ? 2.642 -0.255 14.946 1.00 95.38 235 VAL A N 1
ATOM 1909 C CA . VAL A 1 235 ? 1.305 0.342 15.093 1.00 95.38 235 VAL A CA 1
ATOM 1910 C C . VAL A 1 235 ? 0.199 -0.500 14.459 1.00 95.38 235 VAL A C 1
ATOM 1912 O O . VAL A 1 235 ? -0.957 -0.323 14.830 1.00 95.38 235 VAL A O 1
ATOM 1915 N N . ILE A 1 236 ? 0.530 -1.418 13.541 1.00 96.12 236 ILE A N 1
ATOM 1916 C CA . ILE A 1 236 ? -0.423 -2.350 12.915 1.00 96.12 236 ILE A CA 1
ATOM 1917 C C . ILE A 1 236 ? -0.108 -3.776 13.354 1.00 96.12 236 ILE A C 1
ATOM 1919 O O . ILE A 1 236 ? 0.939 -4.305 12.992 1.00 96.12 236 ILE A O 1
ATOM 1923 N N . GLN A 1 237 ? -1.012 -4.385 14.124 1.00 94.94 237 GLN A N 1
ATOM 1924 C CA . GLN A 1 237 ? -0.775 -5.664 14.802 1.00 94.94 237 GLN A CA 1
ATOM 1925 C C . GLN A 1 237 ? -0.950 -6.862 13.867 1.00 94.94 237 GLN A C 1
ATOM 1927 O O . GLN A 1 237 ? -0.224 -7.844 13.997 1.00 94.94 237 GLN A O 1
ATOM 1932 N N . HIS A 1 238 ? -1.879 -6.779 12.910 1.00 96.88 238 HIS A N 1
ATOM 1933 C CA . HIS A 1 238 ? -2.197 -7.896 12.018 1.00 96.88 238 HIS A CA 1
ATOM 1934 C C . HIS A 1 238 ? -1.846 -7.542 10.573 1.00 96.88 238 HIS A C 1
ATOM 1936 O O . HIS A 1 238 ? -2.434 -6.646 9.965 1.00 96.88 238 HIS A O 1
ATOM 1942 N N . LEU A 1 239 ? -0.876 -8.246 9.998 1.00 97.12 239 LEU A N 1
ATOM 1943 C CA . LEU A 1 239 ? -0.492 -8.061 8.601 1.00 97.12 239 LEU A CA 1
ATOM 1944 C C . LEU A 1 239 ? -1.002 -9.225 7.764 1.00 97.12 239 LEU A C 1
ATOM 1946 O O . LEU A 1 239 ? -0.806 -10.382 8.113 1.00 97.12 239 LEU A O 1
ATOM 1950 N N . ILE A 1 240 ? -1.632 -8.894 6.644 1.00 97.25 240 ILE A N 1
ATOM 1951 C CA . ILE A 1 240 ? -2.050 -9.859 5.634 1.00 97.25 240 ILE A CA 1
ATOM 1952 C C . ILE A 1 240 ? -1.149 -9.704 4.410 1.00 97.25 240 ILE A C 1
ATOM 1954 O O . ILE A 1 240 ? -1.002 -8.607 3.866 1.00 97.25 240 ILE A O 1
ATOM 1958 N N . HIS A 1 241 ? -0.584 -10.800 3.925 1.00 96.00 241 HIS A N 1
ATOM 1959 C CA . HIS A 1 241 ? 0.189 -10.839 2.694 1.00 96.00 241 HIS A CA 1
ATOM 1960 C C . HIS A 1 241 ? -0.743 -10.912 1.494 1.00 96.00 241 HIS A C 1
ATOM 1962 O O . HIS A 1 241 ? -1.598 -11.791 1.387 1.00 96.00 241 HIS A O 1
ATOM 1968 N N . TYR A 1 242 ? -0.564 -10.005 0.537 1.00 95.19 242 TYR A N 1
ATOM 1969 C CA . TYR A 1 242 ? -1.383 -9.955 -0.672 1.00 95.19 242 TYR A CA 1
ATOM 1970 C C . TYR A 1 242 ? -1.352 -11.273 -1.465 1.00 95.19 242 TYR A C 1
ATOM 1972 O O . TYR A 1 242 ? -2.333 -11.656 -2.110 1.00 95.19 242 TYR A O 1
ATOM 1980 N N . GLU A 1 243 ? -0.221 -11.975 -1.428 1.00 92.75 243 GLU A N 1
ATOM 1981 C CA . GLU A 1 243 ? -0.000 -13.255 -2.094 1.00 92.75 243 GLU A CA 1
ATOM 1982 C C . GLU A 1 243 ? -0.806 -14.408 -1.462 1.00 92.75 243 GLU A C 1
ATOM 1984 O O . GLU A 1 243 ? -1.091 -15.390 -2.155 1.00 92.75 243 GLU A O 1
ATOM 1989 N N . ASP A 1 244 ? -1.237 -14.247 -0.206 1.00 92.62 244 ASP A N 1
ATOM 1990 C CA . ASP A 1 244 ? -2.047 -15.184 0.586 1.00 92.62 244 ASP A CA 1
ATOM 1991 C C . ASP A 1 244 ? -3.362 -14.562 1.093 1.00 92.62 244 ASP A C 1
ATOM 1993 O O . ASP A 1 244 ? -4.020 -15.099 1.984 1.00 92.62 244 ASP A O 1
ATOM 1997 N N . LEU A 1 245 ? -3.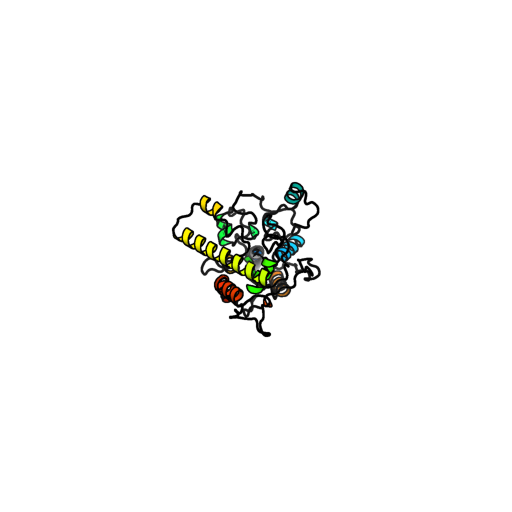783 -13.461 0.457 1.00 92.38 245 LEU A N 1
ATOM 1998 C CA . LEU A 1 245 ? -4.836 -12.556 0.918 1.00 92.38 245 LEU A CA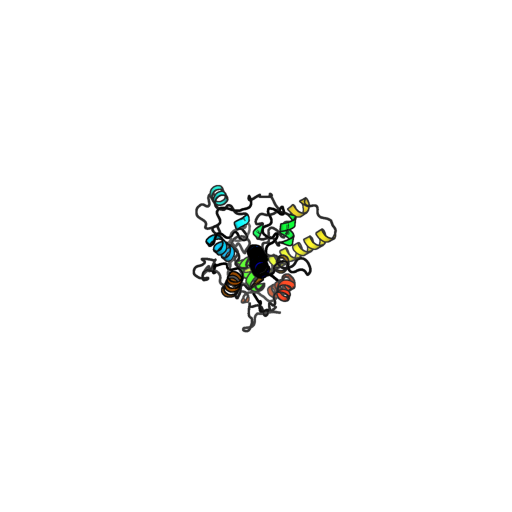 1
ATOM 1999 C C . LEU A 1 245 ? -6.114 -13.260 1.381 1.00 92.38 245 LEU A C 1
ATOM 2001 O O . LEU A 1 245 ? -6.613 -12.946 2.449 1.00 92.38 245 LEU A O 1
ATOM 2005 N N . GLY A 1 246 ? -6.649 -14.202 0.598 1.00 92.06 246 GLY A N 1
ATOM 2006 C CA . GLY A 1 246 ? -7.884 -14.904 0.969 1.00 92.06 246 GLY A CA 1
ATOM 2007 C C . GLY A 1 246 ? -7.724 -15.725 2.250 1.00 92.06 246 GLY A C 1
ATOM 2008 O O . GLY A 1 246 ? -8.498 -15.569 3.185 1.00 92.06 246 GLY A O 1
ATOM 2009 N N . LYS A 1 247 ? -6.666 -16.542 2.316 1.00 92.62 247 LYS A N 1
ATOM 2010 C CA . LYS A 1 247 ? -6.401 -17.434 3.450 1.00 92.62 247 LYS A CA 1
ATOM 2011 C C . LYS A 1 247 ? -6.120 -16.645 4.730 1.00 92.62 247 LYS A C 1
ATOM 2013 O O . LYS A 1 247 ? -6.690 -16.952 5.770 1.00 92.62 247 LYS A O 1
ATOM 2018 N N . GLU A 1 248 ? -5.224 -15.666 4.662 1.00 95.06 248 GLU A N 1
ATOM 2019 C CA . GLU A 1 248 ? -4.832 -14.869 5.829 1.00 95.06 248 GLU A CA 1
ATOM 2020 C C . GLU A 1 248 ? -5.962 -13.940 6.299 1.00 95.06 248 GLU A C 1
ATOM 2022 O O . GLU A 1 248 ? -6.164 -13.788 7.502 1.00 95.06 248 GLU A O 1
ATOM 2027 N N . PHE A 1 249 ? -6.766 -13.397 5.377 1.00 95.75 249 PHE A N 1
ATOM 2028 C CA . PHE A 1 249 ? -7.976 -12.656 5.735 1.00 95.75 249 PHE A CA 1
ATOM 2029 C C . PHE A 1 249 ? -8.986 -13.537 6.473 1.00 95.75 249 PHE A C 1
ATOM 2031 O O . PHE A 1 249 ? -9.441 -13.149 7.543 1.00 95.75 249 PHE A O 1
ATOM 2038 N N . ASP A 1 250 ? -9.296 -14.731 5.959 1.00 95.00 250 ASP A N 1
ATOM 2039 C CA . ASP A 1 250 ? -10.262 -15.636 6.596 1.00 95.00 250 ASP A CA 1
ATOM 2040 C C . ASP A 1 250 ? -9.811 -16.062 8.007 1.00 95.00 250 ASP A C 1
ATOM 2042 O O . ASP A 1 250 ? -10.633 -16.161 8.922 1.00 95.00 250 ASP A O 1
ATOM 2046 N N . LEU A 1 251 ? -8.504 -16.274 8.214 1.00 95.31 251 LEU A N 1
ATOM 2047 C CA . LEU A 1 251 ? -7.938 -16.554 9.539 1.00 95.31 251 LEU A CA 1
ATOM 2048 C C . LEU A 1 251 ? -8.133 -15.376 10.501 1.00 95.31 251 LEU A C 1
ATOM 2050 O O . LEU A 1 251 ? -8.604 -15.578 11.622 1.00 95.31 251 LEU A O 1
ATOM 2054 N N . LEU A 1 252 ? -7.839 -14.153 10.051 1.00 95.94 252 LEU A N 1
ATOM 2055 C CA . LEU A 1 252 ? -8.027 -12.951 10.860 1.00 95.94 252 LEU A CA 1
ATOM 2056 C C . LEU A 1 252 ? -9.509 -12.710 11.184 1.00 95.94 252 LEU A C 1
ATOM 2058 O O . LEU A 1 252 ? -9.858 -12.450 12.331 1.00 95.94 252 LEU A O 1
ATOM 2062 N N . MET A 1 253 ? -10.401 -12.843 10.202 1.00 95.88 253 MET A N 1
ATOM 2063 C CA . MET A 1 253 ? -11.842 -12.684 10.420 1.00 95.88 253 MET A CA 1
ATOM 2064 C C . MET A 1 253 ? -12.362 -13.698 11.442 1.00 95.88 253 MET A C 1
ATOM 2066 O O . MET A 1 253 ? -13.078 -13.328 12.373 1.00 95.88 253 MET A O 1
ATOM 2070 N N . LYS A 1 254 ? -11.920 -14.959 11.346 1.00 94.75 254 LYS A N 1
ATOM 2071 C CA . LYS A 1 254 ? -12.248 -16.004 12.322 1.00 94.75 254 LYS A CA 1
ATOM 2072 C C . LYS A 1 254 ? -11.767 -15.657 13.733 1.00 94.75 254 LYS A C 1
ATOM 2074 O O . LYS A 1 254 ? -12.519 -15.874 14.682 1.00 94.75 254 LYS A O 1
ATOM 2079 N N . LYS A 1 255 ? -10.552 -15.116 13.881 1.00 94.06 255 LYS A N 1
ATOM 2080 C CA . LYS A 1 255 ? -9.992 -14.684 15.175 1.00 94.06 255 LYS A CA 1
ATOM 2081 C C . LYS A 1 255 ? -10.852 -13.624 15.863 1.00 94.06 255 LYS A C 1
ATOM 2083 O O . LYS A 1 255 ? -11.027 -13.690 17.073 1.00 94.06 255 LYS A O 1
ATOM 2088 N N . PHE A 1 256 ? -11.425 -12.703 15.093 1.00 94.06 256 PHE A N 1
ATOM 2089 C CA . PHE A 1 256 ? -12.281 -11.626 15.603 1.00 94.06 256 PHE A CA 1
ATOM 2090 C C . PHE A 1 256 ? -13.782 -11.960 15.580 1.00 94.06 256 PHE A C 1
ATOM 2092 O O . PHE A 1 256 ? -14.610 -11.094 15.846 1.00 94.06 256 PHE A O 1
ATOM 2099 N N . GLY A 1 257 ? -14.166 -13.201 15.253 1.00 93.75 257 GLY A N 1
ATOM 2100 C CA . GLY A 1 257 ? -15.576 -13.603 15.180 1.00 93.75 257 GLY A CA 1
ATOM 2101 C C . GLY A 1 257 ? -16.374 -12.901 14.072 1.00 93.75 257 GLY A C 1
ATOM 2102 O O . GLY A 1 257 ? -17.601 -12.843 14.141 1.00 93.75 257 GLY A O 1
ATOM 2103 N N . ILE A 1 258 ? -15.700 -12.371 13.049 1.00 93.81 258 ILE A N 1
ATOM 2104 C CA . ILE A 1 258 ? -16.318 -11.688 11.911 1.00 93.81 258 ILE A CA 1
ATOM 2105 C C . ILE A 1 258 ? -16.636 -12.732 10.837 1.00 93.81 258 ILE A C 1
ATOM 2107 O O . ILE A 1 258 ? -15.748 -13.396 10.309 1.00 93.81 258 ILE A O 1
ATOM 2111 N N . ASN A 1 259 ? -17.912 -12.881 10.481 1.00 94.06 259 ASN A N 1
ATOM 2112 C CA . ASN A 1 259 ? -18.332 -13.785 9.408 1.00 94.06 259 ASN A CA 1
ATOM 2113 C C . ASN A 1 259 ? -18.237 -13.086 8.045 1.00 94.06 259 ASN A C 1
ATOM 2115 O O . ASN A 1 259 ? -19.259 -12.738 7.461 1.00 94.06 259 ASN A O 1
ATOM 2119 N N . ALA A 1 260 ? -17.014 -12.835 7.577 1.00 91.56 260 ALA A N 1
ATOM 2120 C CA . ALA A 1 260 ? -16.744 -12.192 6.297 1.00 91.56 260 ALA A CA 1
ATOM 2121 C C . ALA A 1 260 ? -15.647 -12.943 5.533 1.00 91.56 260 ALA A C 1
ATOM 2123 O O . ALA A 1 260 ? -14.624 -13.308 6.103 1.00 91.56 260 ALA A O 1
ATOM 2124 N N . THR A 1 261 ? -15.837 -13.117 4.225 1.00 92.69 261 THR A N 1
ATOM 2125 C CA . THR A 1 261 ? -14.875 -13.781 3.332 1.00 92.69 261 THR A CA 1
ATOM 2126 C C . THR A 1 261 ? -14.716 -12.967 2.060 1.00 92.69 261 THR A C 1
ATOM 2128 O O . THR A 1 261 ? -15.672 -12.375 1.549 1.00 92.69 261 THR A O 1
ATOM 2131 N N . LEU A 1 262 ? -13.496 -12.932 1.529 1.00 90.19 262 LEU A N 1
ATOM 2132 C CA . LEU A 1 262 ? -13.227 -12.255 0.267 1.00 90.19 262 LEU A CA 1
ATOM 2133 C C . LEU A 1 262 ? -13.842 -13.024 -0.914 1.00 90.19 262 LEU A C 1
ATOM 2135 O O . LEU A 1 262 ? -13.655 -14.238 -1.021 1.00 90.19 262 LEU A O 1
ATOM 2139 N N . PRO A 1 263 ? -14.525 -12.344 -1.855 1.00 80.62 263 PRO A N 1
ATOM 2140 C CA . PRO A 1 263 ? -14.991 -12.992 -3.073 1.00 80.62 263 PRO A CA 1
ATOM 2141 C C . PRO A 1 263 ? -13.802 -13.495 -3.896 1.00 80.62 263 PRO A C 1
ATOM 2143 O O . PRO A 1 263 ? -12.699 -12.937 -3.840 1.00 80.62 263 PRO A O 1
ATOM 2146 N N . SER A 1 264 ? -14.033 -14.511 -4.730 1.00 71.94 264 SER A N 1
ATOM 2147 C CA . SER A 1 264 ? -12.994 -14.977 -5.646 1.00 71.94 264 SER A CA 1
ATOM 2148 C C . SER A 1 264 ? -12.524 -13.826 -6.552 1.00 71.94 264 SER A C 1
ATOM 2150 O O . SER A 1 264 ? -13.290 -12.921 -6.895 1.00 71.94 264 SER A O 1
ATOM 2152 N N . LYS A 1 265 ? -11.259 -13.853 -7.000 1.00 64.75 265 LYS A N 1
ATOM 2153 C CA . LYS A 1 265 ? -10.727 -12.831 -7.928 1.00 64.75 265 LYS A CA 1
ATOM 2154 C C . LYS A 1 265 ? -11.543 -12.704 -9.223 1.00 64.75 265 LYS A C 1
ATOM 2156 O O . LYS A 1 265 ? -11.492 -11.655 -9.857 1.00 64.75 265 LYS A O 1
ATOM 2161 N N . LYS A 1 266 ? -12.265 -13.756 -9.628 1.00 59.09 266 LYS A N 1
ATOM 2162 C CA . LYS A 1 266 ? -13.150 -13.736 -10.802 1.00 59.09 266 LYS A CA 1
ATOM 2163 C C . LYS A 1 266 ? -14.460 -12.998 -10.510 1.00 59.09 266 LYS A C 1
ATOM 2165 O O . LYS A 1 266 ? -14.917 -12.242 -11.359 1.00 59.09 266 LYS A O 1
ATOM 2170 N N . ASP A 1 267 ? -14.998 -13.155 -9.303 1.00 53.38 267 ASP A N 1
ATOM 2171 C CA . ASP A 1 267 ? -16.293 -12.591 -8.897 1.00 53.38 267 ASP A CA 1
ATOM 2172 C C . ASP A 1 267 ? -16.176 -11.158 -8.359 1.00 53.38 267 ASP A C 1
ATOM 2174 O O . ASP A 1 267 ? -17.145 -10.401 -8.329 1.00 53.38 267 ASP A O 1
ATOM 2178 N N . SER A 1 268 ? -14.976 -10.752 -7.933 1.00 52.38 268 SER A N 1
ATOM 2179 C CA . SER A 1 268 ? -14.752 -9.449 -7.305 1.00 52.38 268 SER A CA 1
ATOM 2180 C C . SER A 1 268 ? -14.814 -8.270 -8.284 1.00 52.38 268 SER A C 1
ATOM 2182 O O . SER A 1 268 ? -14.973 -7.129 -7.842 1.00 52.38 268 SER A O 1
ATOM 2184 N N . GLY A 1 269 ? -14.700 -8.515 -9.598 1.00 43.41 269 GLY A N 1
ATOM 2185 C CA . GLY A 1 269 ? -14.648 -7.468 -10.629 1.00 43.41 269 GLY A CA 1
ATOM 2186 C C . GLY A 1 269 ? -13.454 -6.514 -10.476 1.00 43.41 269 GLY A C 1
ATOM 2187 O O . GLY A 1 269 ? -13.408 -5.464 -11.116 1.00 43.41 269 GLY A O 1
ATOM 2188 N N . VAL A 1 270 ? -12.486 -6.849 -9.613 1.00 47.50 270 VAL A N 1
ATOM 2189 C CA . VAL A 1 270 ? -11.328 -6.007 -9.307 1.00 47.50 270 VAL A CA 1
ATOM 2190 C C . VAL A 1 270 ? -10.317 -6.135 -10.440 1.00 47.50 270 VAL A C 1
ATOM 2192 O O . VAL A 1 270 ? -9.439 -6.990 -10.408 1.00 47.50 270 VAL A O 1
ATOM 2195 N N . TYR A 1 271 ? -10.463 -5.269 -11.444 1.00 47.78 271 TYR A N 1
ATOM 2196 C CA . TYR A 1 271 ? -9.492 -4.950 -12.498 1.00 47.78 271 TYR A CA 1
ATOM 2197 C C . TYR A 1 271 ? -8.600 -6.116 -12.969 1.00 47.78 271 TYR A C 1
ATOM 2199 O O . TYR A 1 271 ? -7.377 -5.978 -13.086 1.00 47.78 271 TYR A O 1
ATOM 2207 N N . THR A 1 272 ? -9.201 -7.257 -13.284 1.00 50.38 272 THR A N 1
ATOM 2208 C CA . THR A 1 272 ? -8.595 -8.293 -14.126 1.00 50.38 272 THR A CA 1
ATOM 2209 C C . THR A 1 272 ? -8.787 -7.888 -15.582 1.00 50.38 272 THR A C 1
ATOM 2211 O O . THR A 1 272 ? -9.411 -8.584 -16.378 1.00 50.38 272 THR A O 1
ATOM 2214 N N . ASP A 1 273 ? -8.316 -6.685 -15.911 1.00 54.53 273 ASP A N 1
ATOM 2215 C CA . ASP A 1 273 ? -8.440 -6.173 -17.263 1.00 54.53 273 ASP A CA 1
ATOM 2216 C C . ASP A 1 273 ? -7.575 -7.044 -18.174 1.00 54.53 273 ASP A C 1
ATOM 2218 O O . ASP A 1 273 ? -6.373 -7.192 -17.930 1.00 54.53 273 ASP A O 1
ATOM 2222 N N . LYS A 1 274 ? -8.184 -7.648 -19.202 1.00 57.38 274 LYS A N 1
ATOM 2223 C CA . LYS A 1 274 ? -7.489 -8.525 -20.166 1.00 57.38 274 LYS A CA 1
ATOM 2224 C C . LYS A 1 274 ? -6.369 -7.785 -20.911 1.00 57.38 274 LYS A C 1
ATOM 2226 O O . LYS A 1 274 ? -5.549 -8.409 -21.577 1.00 57.38 274 LYS A O 1
ATOM 2231 N N . GLU A 1 275 ? -6.344 -6.462 -20.790 1.00 69.12 275 GLU A N 1
ATOM 2232 C CA . GLU A 1 275 ? -5.369 -5.562 -21.387 1.00 69.12 275 GLU A CA 1
ATOM 2233 C C . GLU A 1 275 ? -4.061 -5.435 -20.593 1.00 69.12 275 GLU A C 1
ATOM 2235 O O . GLU A 1 275 ? -3.102 -4.895 -21.135 1.00 69.12 275 GLU A O 1
ATOM 2240 N N . ARG A 1 276 ? -3.976 -5.922 -19.344 1.00 81.94 276 ARG A N 1
ATOM 2241 C CA . ARG A 1 276 ? -2.751 -5.845 -18.522 1.00 81.94 276 ARG A CA 1
ATOM 2242 C C . ARG A 1 276 ? -1.835 -7.029 -18.806 1.00 81.94 276 ARG A C 1
ATOM 2244 O O . ARG A 1 276 ? -2.104 -8.136 -18.342 1.00 81.94 276 ARG A O 1
ATOM 2251 N N . LYS A 1 277 ? -0.754 -6.794 -19.550 1.00 87.94 277 LYS A N 1
ATOM 2252 C CA . LYS A 1 277 ? 0.186 -7.849 -19.960 1.00 87.94 277 LYS A CA 1
ATOM 2253 C C . LYS A 1 277 ? 1.507 -7.821 -19.198 1.00 87.94 277 LYS A C 1
ATOM 2255 O O . LYS A 1 277 ? 2.118 -8.873 -19.052 1.00 87.94 277 LYS A O 1
ATOM 2260 N N . LEU A 1 278 ? 1.926 -6.654 -18.707 1.00 93.31 278 LEU A N 1
ATOM 2261 C CA . LEU A 1 278 ? 3.197 -6.519 -18.001 1.00 93.31 278 LEU A CA 1
ATOM 2262 C C . LEU A 1 278 ? 3.106 -7.036 -16.567 1.00 93.31 278 LEU A C 1
ATOM 2264 O O . LEU A 1 278 ? 2.092 -6.917 -15.872 1.00 93.31 278 LEU A O 1
ATOM 2268 N N . THR A 1 279 ? 4.226 -7.567 -16.115 1.00 94.50 279 THR A N 1
ATOM 2269 C CA . THR A 1 279 ? 4.453 -8.167 -14.811 1.00 94.50 279 THR A CA 1
ATOM 2270 C C . THR A 1 279 ? 5.747 -7.622 -14.211 1.00 94.50 279 THR A C 1
ATOM 2272 O O . THR A 1 279 ? 6.455 -6.820 -14.814 1.00 94.50 279 THR A O 1
ATOM 2275 N N . TYR A 1 280 ? 6.088 -8.072 -13.004 1.00 95.94 280 TYR A N 1
ATOM 2276 C CA . TYR A 1 280 ? 7.371 -7.727 -12.394 1.00 95.94 280 TYR A CA 1
ATOM 2277 C C . TYR A 1 280 ? 8.565 -8.218 -13.231 1.00 95.94 280 TYR A C 1
ATOM 2279 O O . TYR A 1 280 ? 9.629 -7.620 -13.149 1.00 95.94 280 TYR A O 1
ATOM 2287 N N . ARG A 1 281 ? 8.390 -9.253 -14.070 1.00 96.62 281 ARG A N 1
ATOM 2288 C CA . ARG A 1 281 ? 9.447 -9.778 -14.951 1.00 96.62 281 ARG A CA 1
ATOM 2289 C C . ARG A 1 281 ? 9.821 -8.828 -16.090 1.00 96.62 281 ARG A C 1
ATOM 2291 O O . ARG A 1 281 ? 10.880 -8.996 -16.677 1.00 96.62 281 ARG A O 1
ATOM 2298 N N . ASP A 1 282 ? 8.988 -7.830 -16.368 1.00 97.31 282 ASP A N 1
ATOM 2299 C CA . ASP A 1 282 ? 9.231 -6.821 -17.401 1.00 97.31 282 ASP A CA 1
ATOM 2300 C C . ASP A 1 282 ? 10.030 -5.612 -16.875 1.00 97.31 282 ASP A C 1
ATOM 2302 O O . ASP A 1 282 ? 10.257 -4.644 -17.604 1.00 97.31 282 ASP A O 1
ATOM 2306 N N . LEU A 1 283 ? 10.450 -5.637 -15.604 1.00 98.06 283 LEU A N 1
ATOM 2307 C CA . LEU A 1 283 ? 11.323 -4.616 -15.030 1.00 98.06 283 LEU A CA 1
ATOM 2308 C C . LEU A 1 283 ? 12.779 -4.849 -15.454 1.00 98.06 283 LEU A C 1
ATOM 2310 O O . LEU A 1 283 ? 13.300 -5.956 -15.342 1.00 98.06 283 LEU A O 1
ATOM 2314 N N . ASP A 1 284 ? 13.446 -3.787 -15.900 1.00 97.88 284 ASP A N 1
ATOM 2315 C CA . ASP A 1 284 ? 14.867 -3.811 -16.232 1.00 97.88 284 ASP A CA 1
ATOM 2316 C C . ASP A 1 284 ? 15.752 -3.692 -14.978 1.00 97.88 284 ASP A C 1
ATOM 2318 O O . ASP A 1 284 ? 15.325 -3.218 -13.920 1.00 97.88 284 ASP A O 1
ATOM 2322 N N . SER A 1 285 ? 17.020 -4.090 -15.113 1.00 98.25 285 SER A N 1
ATOM 2323 C CA . SER A 1 285 ? 18.039 -4.029 -14.051 1.00 98.25 285 SER A CA 1
ATOM 2324 C C . SER A 1 285 ? 18.097 -2.675 -13.343 1.00 98.25 285 SER A C 1
ATOM 2326 O O . SER A 1 285 ? 18.149 -2.586 -12.113 1.00 98.25 285 SER A O 1
ATOM 2328 N N . LYS A 1 286 ? 18.068 -1.587 -14.119 1.00 98.12 286 LYS A N 1
ATOM 2329 C CA . LYS A 1 286 ? 18.151 -0.229 -13.578 1.00 98.12 286 LYS A CA 1
ATOM 2330 C C . LYS A 1 286 ? 16.946 0.072 -12.688 1.00 98.12 286 LYS A C 1
ATOM 2332 O O . LYS A 1 286 ? 17.101 0.632 -11.605 1.00 98.12 286 LYS A O 1
ATOM 2337 N N . THR A 1 287 ? 15.757 -0.301 -13.136 1.00 98.31 287 THR A N 1
ATOM 2338 C CA . THR A 1 287 ? 14.498 -0.089 -12.425 1.00 98.31 287 THR A CA 1
ATOM 2339 C C . THR A 1 287 ? 14.427 -0.961 -11.183 1.00 98.31 287 THR A C 1
ATOM 2341 O O . THR A 1 287 ? 14.047 -0.456 -10.129 1.00 98.31 287 THR A O 1
ATOM 2344 N N . ILE A 1 288 ? 14.866 -2.219 -11.269 1.00 98.62 288 ILE A N 1
ATOM 2345 C CA . ILE A 1 288 ? 14.993 -3.126 -10.123 1.00 98.62 288 ILE A CA 1
ATOM 2346 C C . ILE A 1 288 ? 15.875 -2.495 -9.044 1.00 98.62 288 ILE A C 1
ATOM 2348 O O . ILE A 1 288 ? 15.421 -2.337 -7.915 1.00 98.62 288 ILE A O 1
ATOM 2352 N N . LYS A 1 289 ? 17.078 -2.026 -9.393 1.00 98.44 289 LYS A N 1
ATOM 2353 C CA . LYS A 1 289 ? 17.993 -1.374 -8.439 1.00 98.44 289 LYS A CA 1
ATOM 2354 C C . LYS A 1 289 ? 17.379 -0.138 -7.787 1.00 98.44 289 LYS A C 1
ATOM 2356 O O . LYS A 1 289 ? 17.534 0.059 -6.586 1.00 98.44 289 LYS A O 1
ATOM 2361 N N . MET A 1 290 ? 16.648 0.675 -8.551 1.00 98.12 290 MET A N 1
ATOM 2362 C CA . MET A 1 290 ? 15.949 1.843 -8.005 1.00 98.12 290 MET A CA 1
ATOM 2363 C C . MET A 1 290 ? 14.813 1.450 -7.054 1.00 98.12 290 MET A C 1
ATOM 2365 O O . MET A 1 290 ? 14.635 2.095 -6.023 1.00 98.12 290 MET A O 1
ATOM 2369 N N . ILE A 1 291 ? 14.052 0.400 -7.376 1.00 98.06 291 ILE A N 1
ATOM 2370 C CA . ILE A 1 291 ? 13.009 -0.128 -6.489 1.00 98.06 291 ILE A CA 1
ATOM 2371 C C . ILE A 1 291 ? 13.636 -0.687 -5.211 1.00 98.06 291 ILE A C 1
ATOM 2373 O O . ILE A 1 291 ? 13.123 -0.385 -4.138 1.00 98.06 291 ILE A O 1
ATOM 2377 N N . ASN A 1 292 ? 14.738 -1.438 -5.309 1.00 98.38 292 ASN A N 1
ATOM 2378 C CA . ASN A 1 292 ? 15.454 -1.976 -4.150 1.00 98.38 292 ASN A CA 1
ATOM 2379 C C . ASN A 1 292 ? 15.875 -0.852 -3.216 1.00 98.38 292 ASN A C 1
ATOM 2381 O O . ASN A 1 292 ? 15.482 -0.847 -2.064 1.00 98.38 292 ASN A O 1
ATOM 2385 N N . ASP A 1 293 ? 16.592 0.147 -3.720 1.00 96.88 293 ASP A N 1
ATOM 2386 C CA . ASP A 1 293 ? 17.081 1.268 -2.911 1.00 96.88 293 ASP A CA 1
ATOM 2387 C C . ASP A 1 293 ? 15.943 2.109 -2.290 1.00 96.88 293 ASP A C 1
ATOM 2389 O O . ASP A 1 293 ? 16.056 2.584 -1.162 1.00 96.88 293 ASP A O 1
ATOM 2393 N N . PHE A 1 294 ? 14.809 2.273 -2.976 1.00 95.12 294 PHE A N 1
ATOM 2394 C CA . PHE A 1 294 ? 13.659 2.989 -2.415 1.00 95.12 294 PHE A CA 1
ATOM 2395 C C . PHE A 1 294 ? 12.869 2.172 -1.385 1.00 95.12 294 PHE A C 1
ATOM 2397 O O . PHE A 1 294 ? 12.539 2.686 -0.314 1.00 95.12 294 PHE A O 1
ATOM 2404 N N . ALA A 1 295 ? 12.547 0.923 -1.716 1.00 96.56 295 ALA A N 1
ATOM 2405 C CA . ALA A 1 295 ? 11.662 0.056 -0.947 1.00 96.56 295 ALA A CA 1
ATOM 2406 C C . ALA A 1 295 ? 12.421 -0.962 -0.082 1.00 96.56 295 ALA A C 1
ATOM 2408 O O . ALA A 1 295 ? 11.791 -1.862 0.467 1.00 96.56 295 ALA A O 1
ATOM 2409 N N . GLN A 1 296 ? 13.742 -0.819 0.083 1.00 97.69 296 GLN A N 1
ATOM 2410 C CA . GLN A 1 296 ? 14.578 -1.681 0.927 1.00 97.69 296 GLN A CA 1
ATOM 2411 C C . GLN A 1 296 ? 13.938 -1.952 2.300 1.00 97.69 296 GLN A C 1
ATOM 2413 O O . GLN A 1 296 ? 13.839 -3.123 2.668 1.00 97.69 296 GLN A O 1
ATOM 2418 N N . PRO A 1 297 ? 13.393 -0.944 3.020 1.00 96.25 297 PRO A N 1
ATOM 2419 C CA . PRO A 1 297 ? 12.750 -1.202 4.304 1.00 96.25 297 PRO A CA 1
ATOM 2420 C C . PRO A 1 297 ? 11.522 -2.114 4.204 1.00 96.25 297 PRO A C 1
ATOM 2422 O O . PRO A 1 297 ? 11.295 -2.911 5.106 1.00 96.25 297 PRO A O 1
ATOM 2425 N N . ASP A 1 298 ? 10.737 -2.021 3.123 1.00 97.38 298 ASP A N 1
ATOM 2426 C CA . ASP A 1 298 ? 9.593 -2.913 2.894 1.00 97.38 298 ASP A CA 1
ATOM 2427 C C . ASP A 1 298 ? 10.067 -4.346 2.624 1.00 97.38 298 ASP A C 1
ATOM 2429 O O . ASP A 1 298 ? 9.458 -5.292 3.117 1.00 97.38 298 ASP A O 1
ATOM 2433 N N . PHE A 1 299 ? 11.148 -4.526 1.858 1.00 98.12 299 PHE A N 1
ATOM 2434 C CA . PHE A 1 299 ? 11.711 -5.856 1.621 1.00 98.12 299 PHE A CA 1
ATOM 2435 C C . PHE A 1 299 ? 12.179 -6.505 2.925 1.00 98.12 299 PHE A C 1
ATOM 2437 O O . PHE A 1 299 ? 11.787 -7.629 3.231 1.00 98.12 299 PHE A O 1
ATOM 2444 N N . GLU A 1 300 ? 12.963 -5.776 3.716 1.00 96.88 300 GLU A N 1
ATOM 2445 C CA . GLU A 1 300 ? 13.560 -6.277 4.955 1.00 96.88 300 GLU A CA 1
ATOM 2446 C C . GLU A 1 300 ? 12.518 -6.523 6.051 1.00 96.88 300 GLU A C 1
ATOM 2448 O O . GLU A 1 300 ? 12.487 -7.599 6.647 1.00 96.88 300 GLU A O 1
ATOM 2453 N N . LYS A 1 301 ? 11.637 -5.548 6.317 1.00 96.12 301 LYS A N 1
ATOM 2454 C CA . LYS A 1 301 ? 10.662 -5.639 7.417 1.00 96.12 301 LYS A CA 1
ATOM 2455 C C . LYS A 1 301 ? 9.538 -6.630 7.149 1.00 96.12 301 LYS A C 1
ATOM 2457 O O . LYS A 1 301 ? 8.926 -7.092 8.107 1.00 96.12 301 LYS A O 1
ATOM 2462 N N . PHE A 1 302 ? 9.263 -6.950 5.886 1.00 96.50 302 PHE A N 1
ATOM 2463 C CA . PHE A 1 302 ? 8.172 -7.848 5.511 1.00 96.50 302 PHE A CA 1
ATOM 2464 C C . PHE A 1 302 ? 8.645 -9.148 4.862 1.00 96.50 302 PHE A C 1
ATOM 2466 O O . PHE A 1 302 ? 7.823 -9.868 4.308 1.00 96.50 302 PHE A O 1
ATOM 2473 N N . GLY A 1 303 ? 9.944 -9.461 4.913 1.00 96.56 303 GLY A N 1
ATOM 2474 C CA . GLY A 1 303 ? 10.478 -10.747 4.459 1.00 96.56 303 GLY A CA 1
ATOM 2475 C C . GLY A 1 303 ? 10.373 -10.985 2.950 1.00 96.56 303 GLY A C 1
ATOM 2476 O O . GLY A 1 303 ? 10.266 -12.130 2.517 1.00 96.56 303 GLY A O 1
ATOM 2477 N N . TYR A 1 304 ? 10.375 -9.938 2.122 1.00 97.69 304 TYR A N 1
ATOM 2478 C CA . TYR A 1 304 ? 10.384 -10.105 0.667 1.00 97.69 304 TYR A CA 1
ATOM 2479 C C . TYR A 1 304 ? 11.815 -10.187 0.130 1.00 97.69 304 TYR A C 1
ATOM 2481 O O . TYR A 1 304 ? 12.683 -9.390 0.481 1.00 97.69 304 TYR A O 1
ATOM 2489 N N . ARG A 1 305 ? 12.053 -11.116 -0.803 1.00 97.38 305 ARG A N 1
ATOM 2490 C CA . ARG A 1 305 ? 13.352 -11.268 -1.472 1.00 97.38 305 ARG A CA 1
ATOM 2491 C C . ARG A 1 305 ? 13.586 -10.141 -2.488 1.00 97.38 305 ARG A C 1
ATOM 2493 O O . ARG A 1 305 ? 12.780 -9.970 -3.409 1.00 97.38 305 ARG A O 1
ATOM 2500 N N . MET A 1 306 ? 14.710 -9.433 -2.357 1.00 97.56 306 MET A N 1
ATOM 2501 C CA . MET A 1 306 ? 15.244 -8.541 -3.395 1.00 97.56 306 MET A CA 1
ATOM 2502 C C . MET A 1 306 ? 15.970 -9.335 -4.487 1.00 97.56 306 MET A C 1
ATOM 2504 O O . MET A 1 306 ? 16.472 -10.435 -4.254 1.00 97.56 306 MET A O 1
ATOM 2508 N N . VAL A 1 307 ? 16.019 -8.763 -5.686 1.00 96.06 307 VAL A N 1
ATOM 2509 C CA . VAL A 1 307 ? 16.750 -9.278 -6.848 1.00 96.06 307 VAL A CA 1
ATOM 2510 C C . VAL A 1 307 ? 17.766 -8.236 -7.288 1.00 96.06 307 VAL A C 1
ATOM 2512 O O . VAL A 1 307 ? 17.446 -7.053 -7.307 1.00 96.06 307 VAL A O 1
ATOM 2515 N N . GLU A 1 308 ? 18.972 -8.657 -7.661 1.00 91.12 308 GLU A N 1
ATOM 2516 C CA . GLU A 1 308 ? 20.050 -7.730 -8.037 1.00 91.12 308 GLU A CA 1
ATOM 2517 C C . GLU A 1 308 ? 19.908 -7.163 -9.456 1.00 91.12 308 GLU A C 1
ATOM 2519 O O . GLU A 1 308 ? 20.204 -5.990 -9.687 1.00 91.12 308 GLU A O 1
ATOM 2524 N N . ASP A 1 309 ? 19.478 -7.991 -10.415 1.00 92.31 309 ASP A N 1
ATOM 2525 C CA . ASP A 1 309 ? 19.560 -7.636 -11.838 1.00 92.31 309 ASP A CA 1
ATOM 2526 C C . ASP A 1 309 ? 18.365 -8.104 -12.671 1.00 92.31 309 ASP A C 1
ATOM 2528 O O . ASP A 1 309 ? 17.738 -7.293 -13.345 1.00 92.31 309 ASP A O 1
ATOM 2532 N N . THR A 1 310 ? 18.027 -9.395 -12.625 1.00 93.62 310 THR A N 1
ATOM 2533 C CA . THR A 1 310 ? 16.914 -9.986 -13.385 1.00 93.62 310 THR A CA 1
ATOM 2534 C C . THR A 1 310 ? 16.239 -11.099 -12.588 1.00 93.62 310 THR A C 1
ATOM 2536 O O . THR A 1 310 ? 16.855 -11.735 -11.732 1.00 93.62 310 THR A O 1
ATOM 2539 N N . PHE A 1 311 ? 14.951 -11.331 -12.844 1.00 96.12 311 PHE A N 1
ATOM 2540 C CA . PHE A 1 311 ? 14.173 -12.342 -12.131 1.00 96.12 311 PHE A CA 1
ATOM 2541 C C . PHE A 1 311 ? 14.451 -13.746 -12.677 1.00 96.12 311 PHE A C 1
ATOM 2543 O O . PHE A 1 311 ? 14.070 -14.053 -13.805 1.00 96.12 311 PHE A O 1
ATOM 2550 N N . GLY A 1 312 ? 15.060 -14.597 -11.848 1.00 93.31 312 GLY A N 1
ATOM 2551 C CA . GLY A 1 312 ? 15.173 -16.034 -12.101 1.00 93.31 312 GLY A CA 1
ATOM 2552 C C . GLY A 1 312 ? 13.826 -16.757 -12.022 1.00 93.31 312 GLY A C 1
ATOM 2553 O O . GLY A 1 312 ? 12.836 -16.233 -11.494 1.00 93.31 312 GLY A O 1
ATOM 2554 N N . ASP A 1 313 ? 13.781 -17.984 -12.535 1.00 92.19 313 ASP A N 1
ATOM 2555 C CA . ASP A 1 313 ? 12.558 -18.791 -12.558 1.00 92.19 313 ASP A CA 1
ATOM 2556 C C . ASP A 1 313 ? 12.092 -19.223 -11.169 1.00 92.19 313 ASP A C 1
ATOM 2558 O O . ASP A 1 313 ? 10.894 -19.386 -10.942 1.00 92.19 313 ASP A O 1
ATOM 2562 N N . GLU A 1 314 ? 13.015 -19.311 -10.217 1.00 93.06 314 GLU A N 1
ATOM 2563 C CA . GLU A 1 314 ? 12.750 -19.629 -8.818 1.00 93.06 314 GLU A CA 1
ATOM 2564 C C . GLU A 1 314 ? 12.265 -18.423 -7.994 1.00 93.06 314 GLU A C 1
ATOM 2566 O O . GLU A 1 314 ? 11.979 -18.554 -6.802 1.00 93.06 314 GLU A O 1
ATOM 2571 N N . TYR A 1 315 ? 12.159 -17.229 -8.594 1.00 95.44 315 TYR A N 1
ATOM 2572 C CA . TYR A 1 315 ? 11.691 -16.050 -7.875 1.00 95.44 315 TYR A CA 1
ATOM 2573 C C . TYR A 1 315 ? 10.209 -16.117 -7.509 1.00 95.44 315 TYR A C 1
ATOM 2575 O O . TYR A 1 315 ? 9.328 -16.178 -8.368 1.00 95.44 315 TYR A O 1
ATOM 2583 N N . SER A 1 316 ? 9.948 -15.989 -6.207 1.00 94.94 316 SER A N 1
ATOM 2584 C CA . SER A 1 316 ? 8.615 -15.889 -5.629 1.00 94.94 316 SER A CA 1
ATOM 2585 C C . SER A 1 316 ? 8.331 -14.471 -5.143 1.00 94.94 316 SER A C 1
ATOM 2587 O O . SER A 1 316 ? 9.172 -13.836 -4.509 1.00 94.94 316 SER A O 1
ATOM 2589 N N . LEU A 1 317 ? 7.107 -14.001 -5.395 1.00 95.56 317 LEU A N 1
ATOM 2590 C CA . LEU A 1 317 ? 6.592 -12.764 -4.806 1.00 95.56 317 LEU A CA 1
ATOM 2591 C C . LEU A 1 317 ? 6.229 -12.922 -3.324 1.00 95.56 317 LEU A C 1
ATOM 2593 O O . LEU A 1 317 ? 6.042 -11.916 -2.648 1.00 95.56 317 LEU A O 1
ATOM 2597 N N . ARG A 1 318 ? 6.105 -14.158 -2.829 1.00 95.81 318 ARG A N 1
ATOM 2598 C CA . ARG A 1 318 ? 5.690 -14.442 -1.450 1.00 95.81 318 ARG A CA 1
ATOM 2599 C C . ARG A 1 318 ? 6.751 -13.986 -0.454 1.00 95.81 318 ARG A C 1
ATOM 2601 O O . ARG A 1 318 ? 7.946 -14.077 -0.733 1.00 95.81 318 ARG A O 1
ATOM 2608 N N . SER A 1 319 ? 6.288 -13.530 0.704 1.00 94.19 319 SER A N 1
ATOM 2609 C CA . SER A 1 319 ? 7.155 -13.302 1.855 1.00 94.19 319 SER A CA 1
ATOM 2610 C C . SER A 1 319 ? 7.715 -14.628 2.379 1.00 94.19 319 SER A C 1
ATOM 2612 O O . SER A 1 319 ? 7.076 -15.676 2.266 1.00 94.19 319 SER A O 1
ATOM 2614 N N . THR A 1 320 ? 8.917 -14.582 2.948 1.00 92.62 320 THR A N 1
ATOM 2615 C CA . THR A 1 320 ? 9.503 -15.678 3.725 1.00 92.62 320 THR A CA 1
ATOM 2616 C C . THR A 1 320 ? 9.044 -15.675 5.180 1.00 92.62 320 THR A C 1
ATOM 2618 O O . THR A 1 320 ? 9.320 -16.633 5.898 1.00 92.62 320 THR A O 1
ATOM 2621 N N . PHE A 1 321 ? 8.399 -14.605 5.646 1.00 88.31 321 PHE A N 1
ATOM 2622 C CA . PHE A 1 321 ? 7.834 -14.558 6.988 1.00 88.31 321 PHE A CA 1
ATOM 2623 C C . PHE A 1 321 ? 6.502 -15.297 6.997 1.00 88.31 321 PHE A C 1
ATOM 2625 O O . PHE A 1 321 ? 5.661 -15.116 6.120 1.00 88.31 321 PHE A O 1
ATOM 2632 N N . ILE A 1 322 ? 6.330 -16.156 7.997 1.00 71.06 322 ILE A N 1
ATOM 2633 C CA . ILE A 1 322 ? 5.060 -16.816 8.269 1.00 71.06 322 ILE A CA 1
ATOM 2634 C C . ILE A 1 322 ? 4.369 -15.962 9.321 1.00 71.06 322 ILE A C 1
ATOM 2636 O O . ILE A 1 322 ? 4.875 -15.836 10.436 1.00 71.06 322 ILE A O 1
ATOM 2640 N N . THR A 1 323 ? 3.243 -15.352 8.971 1.00 64.88 323 THR A N 1
ATOM 2641 C CA . THR A 1 323 ? 2.431 -14.642 9.958 1.00 64.88 323 THR A CA 1
ATOM 2642 C C . THR A 1 323 ? 1.689 -15.661 10.812 1.00 64.88 323 THR A C 1
ATOM 2644 O O . THR A 1 323 ? 0.903 -16.457 10.294 1.00 64.88 323 THR A O 1
ATOM 2647 N N . GLU A 1 324 ? 1.908 -15.627 12.122 1.00 58.22 324 GLU A N 1
ATOM 2648 C CA . GLU A 1 324 ? 0.993 -16.248 13.077 1.00 58.22 324 GLU A CA 1
ATOM 2649 C C . GLU A 1 324 ? -0.176 -15.271 13.282 1.00 58.22 324 GLU A C 1
ATOM 2651 O O . GLU A 1 324 ? -0.061 -14.310 14.043 1.00 58.22 324 GLU A O 1
ATOM 2656 N N . LEU A 1 325 ? -1.257 -15.453 12.511 1.00 59.78 325 LEU A N 1
ATOM 2657 C CA . LEU A 1 325 ? -2.492 -14.660 12.620 1.00 59.78 325 LEU A CA 1
ATOM 2658 C C . LEU A 1 325 ? -3.444 -15.235 13.660 1.00 59.78 325 LEU A C 1
ATOM 2660 O O . LEU A 1 325 ? -3.759 -16.445 13.579 1.00 59.78 325 LEU A O 1
#

Radius of gyration: 27.2 Å; chains: 1; bounding box: 54×56×108 Å

Secondary structure (DSSP, 8-state):
--THHHHHHHHHHHHHHHHHHHHHHHHHHHHHHHHHHHHHS--EEEE---TTTTHHHHHHHHHHTT---GGGGT--HHHHHHHTT-TTS---SS----SS-----TTT-SSGGGS-HHHHHHHS-GGG-TTTTEEEEEEE--HHHHHHHHHT-TTTS--TT--TTS-S---TT-HHHHHHHHHHHHHHHHHHHHHHHHHHHTT---TTHHHH-TTTTT-S---THHHHEETTEE---EEEEGGGHHHHHHHHHHHTT----PPPTTTS-----TT----GGG--HHHHHHHHHHHHHHHHHTTPPP-SSS--TT---S-S-----

Foldseek 3Di:
DDPVVVVVVVVVVVVVVVVVVVVVVVVVVVVVVVVVVVVVVLQAEAEQEQPQLCVLLVCLLCLVQVHHYQQLQEDQPVVVCVVVVNPDDPPDSNRHDHVDYNDCPVFDPPRLSLDALVVSPVPDDPSSRPLPSHAYEYEDFQLLQSLLSQCPDPQRHDDLPPDPPDPSDDQSQDLVSSQVRLLVLLVQLQVLVVVVVVCVVVVNDDPVNSRVSPRRNPPSDAAPCSRQDDDPDGSHDHYHYSVCNQVSVVVVCVVSVHPTGGDDPVPSPPPPPVSRDDGSQSHFQVSLVSSCVRHVVNCVVQQADRDRGGDDPPHDRDHPDDDPD

InterPro domains:
  IPR027417 P-loop containing nucleoside triphosphate hydrolase [SSF52540] (112-306)